Protein AF-G2YCB1-F1 (afdb_monomer_lite)

Foldseek 3Di:
DWDPDQDQLATGRFDFDFQDPDPCPDPPPPPFAFAPFFAEDDAPVPDDPVVVVVLVVVLVVQQPACPPVPQPHGNLQVRLVDNDDDDDDQDWDADDDPCLCVPAVVLVDPVNLVVLLPDPADASNVVSLCVHLVQSVQVRRDDCCVDSSVSNDSCSSSSSVVSVQSLVSSCVVPVVPSLQGFAADPVDNRTTDHQQTWDPPDPPDHIDGNNNVSDCRGPVNRHDD

pLDDT: mean 80.41, std 19.17, range [24.02, 98.19]

Secondary structure (DSSP, 8-state):
------STT----PPPBPS--------TT--PPBPSSPEE---TTTS-HHHHHHHHHHHHHHHHSBPSS--SSBTTGGGGT-S-------------HHHIIIIIGGGSSHHHHHHHHT-SSHHHHHHHHIIIIIHHHHHHH-GGGGSTTGGGSTHHHHHHHHHHHHHHHHHHTSHHHHTT---B-SS-TT-B--TTPEE--TTSS--EEHHHHS-TTBTTT-EE-

Organism: Botryotinia fuckeliana (strain T4) (NCBI:txid999810)

Radius of gyration: 18.53 Å; chains: 1; bounding box: 52×47×44 Å

Structure (mmCIF, N/CA/C/O backbone):
data_AF-G2YCB1-F1
#
_entry.id   AF-G2YCB1-F1
#
loop_
_atom_site.group_PDB
_atom_site.id
_atom_site.type_symbol
_atom_site.label_atom_id
_atom_site.label_alt_id
_atom_site.label_comp_id
_atom_site.label_asym_id
_atom_site.label_entity_id
_atom_site.label_seq_id
_atom_site.pdbx_PDB_ins_code
_atom_site.Cartn_x
_atom_site.Cartn_y
_atom_site.Cartn_z
_atom_site.occupancy
_atom_site.B_iso_or_equiv
_atom_site.auth_seq_id
_atom_site.auth_comp_id
_atom_site.auth_asym_id
_atom_site.auth_atom_id
_atom_site.pdbx_PDB_model_num
ATOM 1 N N . MET A 1 1 ? 14.756 2.537 15.809 1.00 24.02 1 MET A N 1
ATOM 2 C CA . MET A 1 1 ? 14.954 3.597 14.799 1.00 24.02 1 MET A CA 1
ATOM 3 C C . MET A 1 1 ? 14.620 2.923 13.486 1.00 24.02 1 MET A C 1
ATOM 5 O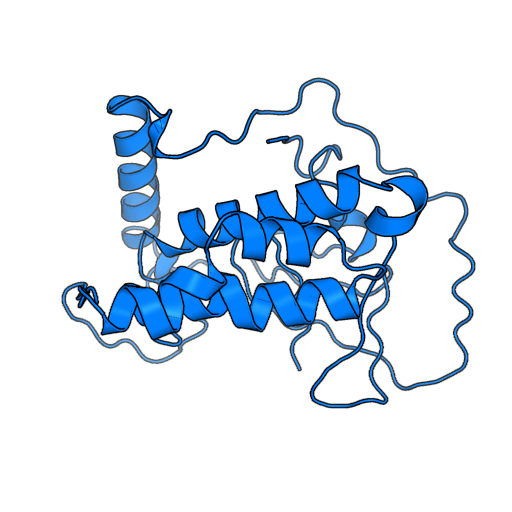 O . MET A 1 1 ? 15.133 1.839 13.260 1.00 24.02 1 MET A O 1
ATOM 9 N N . TYR A 1 2 ? 13.584 3.416 12.809 1.00 25.64 2 TYR A N 1
ATOM 10 C CA . TYR A 1 2 ? 12.562 2.567 12.196 1.00 25.64 2 TYR A CA 1
ATOM 11 C C . TYR A 1 2 ? 12.979 2.009 10.822 1.00 25.64 2 TYR A C 1
ATOM 13 O O . TYR A 1 2 ? 13.374 2.774 9.950 1.00 25.64 2 TYR A O 1
ATOM 21 N N . ALA A 1 3 ? 12.875 0.687 10.649 1.00 27.69 3 ALA A N 1
ATOM 22 C CA . ALA A 1 3 ? 12.973 0.007 9.360 1.00 27.69 3 ALA A CA 1
ATOM 23 C C . ALA A 1 3 ? 11.644 0.184 8.613 1.00 27.69 3 ALA A C 1
ATOM 25 O O . ALA A 1 3 ? 10.610 -0.271 9.098 1.00 27.69 3 ALA A O 1
ATOM 26 N N . ASN A 1 4 ? 11.650 0.840 7.454 1.00 32.06 4 ASN A N 1
ATOM 27 C CA . ASN A 1 4 ? 10.466 0.922 6.600 1.00 32.06 4 ASN A CA 1
ATOM 28 C C . ASN A 1 4 ? 10.282 -0.419 5.881 1.00 32.06 4 ASN A C 1
ATOM 30 O O . ASN A 1 4 ? 10.764 -0.610 4.769 1.00 32.06 4 ASN A O 1
ATOM 34 N N . LEU A 1 5 ? 9.615 -1.362 6.542 1.00 35.47 5 LEU A N 1
ATOM 35 C CA . LEU A 1 5 ? 9.045 -2.532 5.885 1.00 35.47 5 LEU A CA 1
ATOM 36 C C . LEU A 1 5 ? 7.585 -2.219 5.599 1.00 35.47 5 LEU A C 1
ATOM 38 O O . LEU A 1 5 ? 6.764 -2.111 6.510 1.00 35.47 5 LEU A O 1
ATOM 42 N N . PHE A 1 6 ? 7.288 -2.006 4.321 1.00 37.91 6 PHE A N 1
ATOM 43 C CA . PHE A 1 6 ? 5.936 -1.787 3.838 1.00 37.91 6 PHE A CA 1
ATOM 44 C C . PHE A 1 6 ? 5.166 -3.100 3.909 1.00 37.91 6 PHE A C 1
ATOM 46 O O . PHE A 1 6 ? 5.104 -3.838 2.943 1.00 37.91 6 PHE A O 1
ATOM 53 N N . PHE A 1 7 ? 4.542 -3.369 5.051 1.00 37.47 7 PHE A N 1
ATOM 54 C CA . PHE A 1 7 ? 3.387 -4.255 5.099 1.00 37.47 7 PHE A CA 1
ATOM 55 C C . PHE A 1 7 ? 2.191 -3.470 5.624 1.00 37.47 7 PHE A C 1
ATOM 57 O O . PHE A 1 7 ? 2.217 -2.904 6.715 1.00 37.47 7 PHE A O 1
ATOM 64 N N . MET A 1 8 ? 1.135 -3.408 4.810 1.00 33.84 8 MET A N 1
ATOM 65 C CA . MET A 1 8 ? -0.187 -2.888 5.187 1.00 33.84 8 MET A CA 1
ATOM 66 C C . MET A 1 8 ? -0.230 -1.464 5.770 1.00 33.84 8 MET A C 1
ATOM 68 O O . MET A 1 8 ? -1.035 -1.185 6.653 1.00 33.84 8 MET A O 1
ATOM 72 N N . GLY A 1 9 ? 0.599 -0.537 5.290 1.00 31.20 9 GLY A N 1
ATOM 73 C CA . GLY A 1 9 ? 0.535 0.846 5.775 1.00 31.20 9 GLY A CA 1
ATOM 74 C C . GLY A 1 9 ? 0.891 0.990 7.249 1.00 31.20 9 GLY A C 1
ATOM 75 O O . GLY A 1 9 ? 0.330 1.825 7.944 1.00 31.20 9 GLY A O 1
ATOM 76 N N . VAL A 1 10 ? 1.824 0.198 7.768 1.00 30.91 10 VAL A N 1
ATOM 77 C CA . VAL A 1 10 ? 2.253 0.387 9.150 1.00 30.91 10 VAL A CA 1
ATOM 78 C C . VAL A 1 10 ? 3.756 0.607 9.229 1.00 30.91 10 VAL A C 1
ATOM 80 O O . VAL A 1 10 ? 4.549 -0.310 9.061 1.00 30.91 10 VAL A O 1
ATOM 83 N N . ILE A 1 11 ? 4.146 1.860 9.478 1.00 33.56 11 ILE A N 1
ATOM 84 C CA . ILE A 1 11 ? 5.535 2.251 9.745 1.00 33.56 11 ILE A CA 1
ATOM 85 C C . ILE A 1 11 ? 5.883 1.789 11.169 1.00 33.56 11 ILE A C 1
ATOM 87 O O . ILE A 1 11 ? 5.425 2.397 12.137 1.00 33.56 11 ILE A O 1
ATOM 91 N N . PHE A 1 12 ? 6.702 0.742 11.333 1.00 33.81 12 PHE A N 1
ATOM 92 C CA . PHE A 1 12 ? 7.166 0.287 12.655 1.00 33.81 12 PHE A CA 1
ATOM 93 C C . PHE A 1 12 ? 8.662 -0.039 12.727 1.00 33.81 12 PHE A C 1
ATOM 95 O O . PHE A 1 12 ? 9.342 -0.272 11.739 1.00 33.81 12 PHE A O 1
ATOM 102 N N . SER A 1 13 ? 9.199 0.037 13.952 1.00 33.66 13 SER A N 1
ATOM 103 C CA . SER A 1 13 ? 10.639 0.012 14.222 1.00 33.66 13 SER A CA 1
ATOM 104 C C . SER A 1 13 ? 11.152 -1.411 14.323 1.00 33.66 13 SER A C 1
ATOM 106 O O . SER A 1 13 ? 10.925 -2.056 15.344 1.00 33.66 13 SER A O 1
ATOM 108 N N . GLY A 1 14 ? 11.939 -1.845 13.342 1.00 35.00 14 GLY A N 1
ATOM 109 C CA . GLY A 1 14 ? 12.959 -2.868 13.562 1.00 35.00 14 GLY A CA 1
ATOM 110 C C . GLY A 1 14 ? 14.143 -2.313 14.369 1.00 35.00 14 GLY A C 1
ATOM 111 O O . GLY A 1 14 ? 14.467 -1.123 14.294 1.00 35.00 14 GLY A O 1
ATOM 112 N N . LYS A 1 15 ? 14.789 -3.165 15.173 1.00 38.16 15 LYS A N 1
ATOM 113 C CA . LYS A 1 15 ? 16.146 -2.913 15.686 1.00 38.16 15 LYS A CA 1
ATOM 114 C C . LYS A 1 15 ? 17.122 -3.465 14.662 1.00 38.16 15 LYS A C 1
ATOM 116 O O . LYS A 1 15 ? 17.112 -4.665 14.429 1.00 38.16 15 LYS A O 1
ATOM 121 N N . ALA A 1 16 ? 17.975 -2.620 14.111 1.00 42.22 16 ALA A N 1
ATOM 122 C CA . ALA A 1 16 ? 19.010 -3.080 13.203 1.00 42.22 16 ALA A CA 1
ATOM 123 C C . ALA A 1 16 ? 20.361 -3.240 13.903 1.00 42.22 16 ALA A C 1
ATOM 125 O O . ALA A 1 16 ? 20.566 -2.738 15.013 1.00 42.22 16 ALA A O 1
ATOM 126 N N . ARG A 1 17 ? 21.250 -4.004 13.265 1.00 48.38 17 ARG A N 1
ATOM 127 C CA . ARG A 1 17 ? 22.544 -4.422 13.813 1.00 48.38 17 ARG A CA 1
ATOM 128 C C . ARG A 1 17 ? 23.686 -3.587 13.226 1.00 48.38 17 ARG A C 1
ATOM 130 O O . ARG A 1 17 ? 23.611 -3.148 12.080 1.00 48.38 17 ARG A O 1
ATOM 137 N N . ASP A 1 18 ? 24.744 -3.393 14.015 1.00 41.16 18 ASP A N 1
ATOM 138 C CA . ASP A 1 18 ? 25.997 -2.784 13.554 1.00 41.16 18 ASP A CA 1
ATOM 139 C C . ASP A 1 18 ? 26.713 -3.688 12.541 1.00 41.16 18 ASP A C 1
ATOM 141 O O . ASP A 1 18 ? 26.613 -4.916 12.603 1.00 41.16 18 ASP A O 1
ATOM 145 N N . ARG A 1 19 ? 27.461 -3.057 11.626 1.00 39.91 19 ARG A N 1
ATOM 146 C CA . ARG A 1 19 ? 28.194 -3.650 10.495 1.00 39.91 19 ARG A CA 1
ATOM 147 C C . ARG A 1 19 ? 29.333 -4.597 10.941 1.00 39.91 19 ARG A C 1
ATOM 149 O O . ARG A 1 19 ? 30.508 -4.316 10.735 1.00 39.91 19 ARG A O 1
ATOM 156 N N . GLY A 1 20 ? 28.997 -5.722 1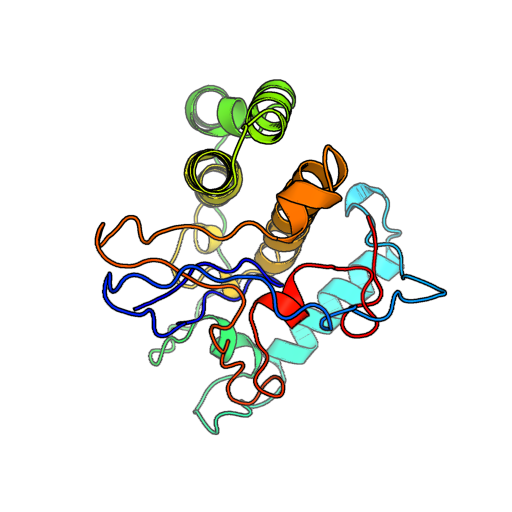1.566 1.00 34.09 20 GLY A N 1
ATOM 157 C CA . GLY A 1 20 ? 29.853 -6.903 11.681 1.00 34.09 20 GLY A CA 1
ATOM 158 C C . GLY A 1 20 ? 29.633 -7.812 10.473 1.00 34.09 20 GLY A C 1
ATOM 159 O O . GLY A 1 20 ? 28.527 -7.866 9.943 1.00 34.09 20 GLY A O 1
ATOM 160 N N . THR A 1 21 ? 30.671 -8.507 10.008 1.00 36.34 21 THR A N 1
ATOM 161 C CA . THR A 1 21 ? 30.610 -9.453 8.881 1.00 36.34 21 THR A CA 1
ATOM 162 C C . THR A 1 21 ? 29.593 -10.569 9.142 1.00 36.34 21 THR A C 1
ATOM 164 O O . THR A 1 21 ? 29.943 -11.624 9.665 1.00 36.34 21 THR A O 1
ATOM 167 N N . VAL A 1 22 ? 28.333 -10.349 8.776 1.00 38.94 22 VAL A N 1
ATOM 168 C CA . VAL A 1 22 ? 27.312 -11.391 8.703 1.00 38.94 22 VAL A CA 1
ATOM 169 C C . VAL A 1 22 ? 27.143 -11.712 7.229 1.00 38.94 22 VAL A C 1
ATOM 171 O O . VAL A 1 22 ? 26.358 -11.097 6.515 1.00 38.94 22 VAL A O 1
ATOM 174 N N . SER A 1 23 ? 27.944 -12.668 6.765 1.00 35.16 23 SER A N 1
ATOM 175 C CA . SER A 1 23 ? 27.585 -13.434 5.580 1.00 35.16 23 SER A CA 1
ATOM 176 C C . SER A 1 23 ? 26.376 -14.274 5.986 1.00 35.16 23 SER A C 1
ATOM 178 O O . SER A 1 23 ? 26.529 -15.327 6.606 1.00 35.16 23 SER A O 1
ATOM 180 N N . ALA A 1 24 ? 25.174 -13.755 5.740 1.00 38.59 24 ALA A N 1
ATOM 181 C CA . ALA A 1 24 ? 23.960 -14.545 5.830 1.00 38.59 24 ALA A CA 1
ATOM 182 C C . ALA A 1 24 ? 24.003 -15.534 4.662 1.00 38.59 24 ALA A C 1
ATOM 184 O O . ALA A 1 24 ? 23.586 -15.243 3.545 1.00 38.59 24 ALA A O 1
ATOM 185 N N . THR A 1 25 ? 24.595 -16.700 4.912 1.00 34.72 25 THR A N 1
ATOM 186 C CA . THR A 1 25 ? 24.186 -17.879 4.155 1.00 34.72 25 THR A CA 1
ATOM 187 C C . THR A 1 25 ? 22.735 -18.124 4.558 1.00 34.72 25 THR A C 1
ATOM 189 O O . THR A 1 25 ? 22.466 -18.165 5.761 1.00 34.72 25 THR A O 1
ATOM 192 N N . PRO A 1 26 ? 21.788 -18.180 3.607 1.00 42.12 26 PRO A N 1
ATOM 193 C CA . PRO A 1 26 ? 20.406 -18.462 3.948 1.00 42.12 26 PRO A CA 1
ATOM 194 C C . PRO A 1 26 ? 20.385 -19.804 4.674 1.00 42.12 26 PRO A C 1
ATOM 196 O O . PRO A 1 26 ? 20.967 -20.782 4.198 1.00 42.12 26 PRO A O 1
ATOM 199 N N . ASP A 1 27 ? 19.756 -19.845 5.845 1.00 40.47 27 ASP A N 1
ATOM 200 C CA . ASP A 1 27 ? 19.409 -21.119 6.450 1.00 40.47 27 ASP A CA 1
ATOM 201 C C . ASP A 1 27 ? 18.524 -21.837 5.421 1.00 40.47 27 ASP A C 1
ATOM 203 O O . ASP A 1 27 ? 17.447 -21.350 5.065 1.00 40.47 27 ASP A O 1
ATOM 207 N N . ASN A 1 28 ? 19.021 -22.943 4.859 1.00 42.75 28 ASN A N 1
ATOM 208 C CA . ASN A 1 28 ? 18.469 -23.649 3.690 1.00 42.75 28 ASN A CA 1
ATOM 209 C C . ASN A 1 28 ? 17.050 -24.231 3.915 1.00 42.75 28 ASN A C 1
ATOM 211 O O . ASN A 1 28 ? 16.594 -25.061 3.134 1.00 42.75 28 ASN A O 1
ATOM 215 N N . ASN A 1 29 ? 16.352 -23.833 4.982 1.00 45.94 29 ASN A N 1
ATOM 216 C CA . ASN A 1 29 ? 15.097 -24.413 5.452 1.00 45.94 29 ASN A CA 1
ATOM 217 C C . ASN A 1 29 ? 13.937 -23.423 5.637 1.00 45.94 29 ASN A C 1
ATOM 219 O O . ASN A 1 29 ? 12.848 -23.859 6.008 1.00 45.94 29 ASN A O 1
ATOM 223 N N . LEU A 1 30 ? 14.094 -22.127 5.352 1.00 54.28 30 LEU A N 1
ATOM 224 C CA . LEU A 1 30 ? 12.952 -21.200 5.321 1.00 54.28 30 LEU A CA 1
ATOM 225 C C . LEU A 1 30 ? 12.198 -21.317 3.984 1.00 54.28 30 LEU A C 1
ATOM 227 O O . LEU A 1 30 ? 12.170 -20.404 3.165 1.00 54.28 30 LEU A O 1
ATOM 231 N N . GLN A 1 31 ? 11.579 -22.477 3.748 1.00 62.16 31 GLN A N 1
ATOM 232 C CA . GLN A 1 31 ? 10.546 -22.599 2.723 1.00 62.16 31 GLN A CA 1
ATOM 233 C C . GLN A 1 31 ? 9.241 -22.042 3.288 1.00 62.16 31 GLN A C 1
ATOM 235 O O . GLN A 1 31 ? 8.568 -22.701 4.079 1.00 62.16 31 GLN A O 1
ATOM 240 N N . LEU A 1 32 ? 8.881 -20.820 2.888 1.00 76.38 32 LEU A N 1
ATOM 241 C CA . LEU A 1 32 ? 7.532 -20.316 3.130 1.00 76.38 32 LEU A CA 1
ATOM 242 C C . LEU A 1 32 ? 6.536 -21.256 2.450 1.00 76.38 32 LEU A C 1
ATOM 244 O O . LEU A 1 32 ? 6.610 -21.478 1.239 1.00 76.38 32 LEU A O 1
ATOM 248 N N . THR A 1 33 ? 5.600 -21.801 3.221 1.00 85.00 33 THR A N 1
ATOM 249 C CA . THR A 1 33 ? 4.509 -22.588 2.652 1.00 85.00 33 THR A CA 1
ATOM 250 C C . THR A 1 33 ? 3.658 -21.683 1.767 1.00 85.00 33 THR A C 1
ATOM 252 O O . THR A 1 33 ? 3.191 -20.628 2.205 1.00 85.00 33 THR A O 1
ATOM 255 N N . VAL A 1 34 ? 3.489 -22.092 0.511 1.00 88.19 34 VAL A N 1
ATOM 256 C CA . VAL A 1 34 ? 2.708 -21.358 -0.487 1.00 88.19 34 VAL A CA 1
ATOM 257 C C . VAL A 1 34 ? 1.221 -21.616 -0.265 1.00 88.19 34 VAL A C 1
ATOM 259 O O . VAL A 1 34 ? 0.781 -22.771 -0.218 1.00 88.19 34 VAL A O 1
ATOM 262 N N . CYS A 1 35 ? 0.440 -20.542 -0.189 1.00 91.38 35 CYS A N 1
ATOM 263 C CA . CYS A 1 35 ? -1.000 -20.632 -0.049 1.00 91.38 35 CYS A CA 1
ATOM 264 C C . CYS A 1 35 ? -1.640 -21.214 -1.313 1.00 91.38 35 CYS A C 1
ATOM 266 O O . CYS A 1 35 ? -1.341 -20.816 -2.437 1.00 91.38 35 CYS A O 1
ATOM 268 N N . LYS A 1 36 ? -2.596 -22.129 -1.134 1.00 92.75 36 LYS A N 1
ATOM 269 C CA . LYS A 1 36 ? -3.265 -22.807 -2.256 1.00 92.75 36 LYS A CA 1
ATOM 270 C C . LYS A 1 36 ? -4.321 -21.955 -2.962 1.00 92.75 36 LYS A C 1
ATOM 272 O O . LYS A 1 36 ? -4.529 -22.135 -4.153 1.00 92.75 36 LYS A O 1
ATOM 277 N N . ASN A 1 37 ? -5.007 -21.076 -2.229 1.00 93.25 37 ASN A N 1
ATOM 278 C CA . ASN A 1 37 ? -6.147 -20.300 -2.729 1.00 93.25 37 ASN A CA 1
ATOM 279 C C . ASN A 1 37 ? -6.009 -18.824 -2.325 1.00 93.25 37 ASN A C 1
ATOM 281 O O . ASN A 1 37 ? -6.741 -18.370 -1.440 1.00 93.25 37 ASN A O 1
ATOM 285 N N . PRO A 1 38 ? -5.062 -18.082 -2.927 1.00 92.81 38 PRO A N 1
ATOM 286 C CA . PRO A 1 38 ? -4.848 -16.687 -2.579 1.00 92.81 38 PRO A CA 1
ATOM 287 C C . PRO A 1 38 ? -6.065 -15.829 -2.935 1.00 92.81 38 PRO A C 1
ATOM 289 O O . PRO A 1 38 ? -6.656 -15.947 -4.009 1.00 92.81 38 PRO A O 1
ATOM 292 N N . SER A 1 39 ? -6.430 -14.936 -2.020 1.00 93.19 39 SER A N 1
ATOM 293 C CA . SER A 1 39 ? -7.445 -13.911 -2.268 1.00 93.19 39 SER A CA 1
ATOM 294 C C . SER A 1 39 ? -6.920 -12.832 -3.224 1.00 93.19 39 SER A C 1
ATOM 296 O O . SER A 1 39 ? -5.758 -12.438 -3.144 1.00 93.19 39 SER A O 1
ATOM 298 N N . LEU A 1 40 ? -7.771 -12.329 -4.124 1.00 92.12 40 LEU A N 1
ATOM 299 C CA . LEU A 1 40 ? -7.392 -11.277 -5.072 1.00 92.12 40 LEU A CA 1
ATOM 300 C C . LEU A 1 40 ? -7.619 -9.879 -4.477 1.00 92.12 40 LEU A C 1
ATOM 302 O O . LEU A 1 40 ? -8.757 -9.495 -4.182 1.00 92.12 40 LEU A O 1
ATOM 306 N N . ARG A 1 41 ? -6.549 -9.088 -4.366 1.00 92.50 41 ARG A N 1
ATOM 307 C CA . ARG A 1 41 ? -6.582 -7.672 -3.985 1.00 92.50 41 ARG A CA 1
ATOM 308 C C . ARG A 1 41 ? -6.896 -6.807 -5.200 1.00 92.50 41 ARG A C 1
ATOM 310 O O . ARG A 1 41 ? -6.052 -6.536 -6.042 1.00 92.50 41 ARG A O 1
ATOM 317 N N . GLN A 1 42 ? -8.139 -6.353 -5.269 1.00 91.12 42 GLN A N 1
ATOM 318 C CA . GLN A 1 42 ? -8.662 -5.624 -6.421 1.00 91.12 42 GLN A CA 1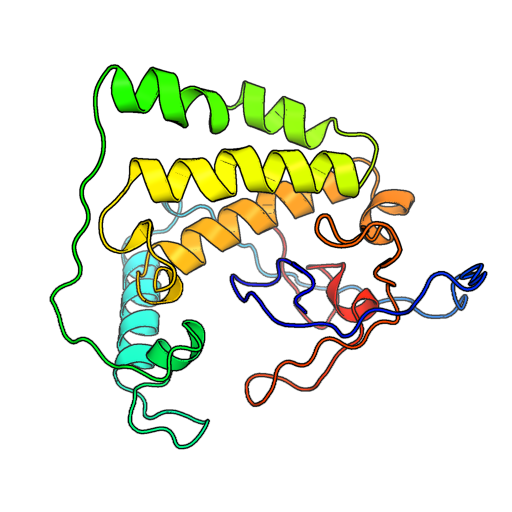
ATOM 319 C C . GLN A 1 42 ? -8.351 -4.123 -6.383 1.00 91.12 42 GLN A C 1
ATOM 321 O O . GLN A 1 42 ? -8.229 -3.512 -5.320 1.00 91.12 42 GLN A O 1
ATOM 326 N N . GLU A 1 43 ? -8.286 -3.507 -7.566 1.00 92.31 43 GLU A N 1
ATOM 327 C CA . GLU A 1 43 ? -8.150 -2.057 -7.701 1.00 92.31 43 GLU A CA 1
ATOM 328 C C . GLU A 1 43 ? -9.480 -1.358 -7.369 1.00 92.31 43 GLU A C 1
ATOM 330 O O . GLU A 1 43 ? -10.569 -1.822 -7.702 1.00 92.31 43 GLU A O 1
ATOM 335 N N . TRP A 1 44 ? -9.410 -0.221 -6.677 1.00 92.94 44 TRP A N 1
ATOM 336 C CA . TRP A 1 44 ? -10.590 0.448 -6.116 1.00 92.94 44 TRP A CA 1
ATOM 337 C C . TRP A 1 44 ? -11.704 0.749 -7.138 1.00 92.94 44 TRP A C 1
ATOM 339 O O . TRP A 1 44 ? -12.895 0.658 -6.818 1.00 92.94 44 TRP A O 1
ATOM 349 N N . ARG A 1 45 ? -11.351 1.113 -8.377 1.00 94.19 45 ARG A N 1
ATOM 350 C CA . ARG A 1 45 ? -12.310 1.440 -9.442 1.00 94.19 45 ARG A CA 1
ATOM 351 C C . ARG A 1 45 ? -13.011 0.200 -9.981 1.00 94.19 45 ARG A C 1
ATOM 353 O O . ARG A 1 45 ? -14.123 0.347 -10.485 1.00 94.19 45 ARG A O 1
ATOM 360 N N . THR A 1 46 ? -12.427 -0.989 -9.837 1.00 96.00 46 THR A N 1
ATOM 361 C CA . THR A 1 46 ? -13.065 -2.253 -10.236 1.00 96.00 46 THR A CA 1
ATOM 362 C C . THR A 1 46 ? -14.037 -2.777 -9.181 1.00 96.00 46 THR A C 1
ATOM 364 O O . THR A 1 46 ? -14.909 -3.577 -9.511 1.00 96.00 46 THR A O 1
ATOM 367 N N . LEU A 1 47 ? -13.939 -2.307 -7.932 1.00 94.88 47 LEU A N 1
ATOM 368 C CA . LEU A 1 47 ? -14.878 -2.672 -6.870 1.00 94.88 47 LEU A CA 1
ATOM 369 C C . LEU A 1 47 ? -16.294 -2.166 -7.164 1.00 94.88 47 LEU A C 1
ATOM 371 O O . LEU A 1 47 ? -16.494 -1.014 -7.571 1.00 94.88 47 LEU A O 1
ATOM 375 N N . SER A 1 48 ? -17.276 -3.012 -6.864 1.00 97.12 48 SER A N 1
ATOM 376 C CA . SER A 1 48 ? -18.695 -2.658 -6.849 1.00 97.12 48 SER A CA 1
ATOM 377 C C . SER A 1 48 ? -19.022 -1.669 -5.723 1.00 97.12 48 SER A C 1
ATOM 379 O O . SER A 1 48 ? -18.279 -1.527 -4.750 1.00 97.12 48 SER A O 1
ATOM 381 N N . ILE A 1 49 ? -20.163 -0.981 -5.834 1.00 97.50 49 ILE A N 1
ATOM 382 C CA . ILE A 1 49 ? -20.626 -0.047 -4.796 1.00 97.50 49 ILE A CA 1
ATOM 383 C C . ILE A 1 49 ? -20.744 -0.732 -3.418 1.00 97.50 49 ILE A C 1
ATOM 385 O O . ILE A 1 49 ? -20.206 -0.160 -2.470 1.00 97.50 49 ILE A O 1
ATOM 389 N N . PRO A 1 50 ? -21.340 -1.938 -3.284 1.00 98.19 50 PRO A N 1
ATOM 390 C CA . PRO A 1 50 ? -21.378 -2.645 -2.002 1.00 98.19 50 PRO A CA 1
ATOM 391 C C . PRO A 1 50 ? -19.987 -2.900 -1.412 1.00 98.19 50 PRO A C 1
ATOM 393 O O . PRO A 1 50 ? -19.746 -2.576 -0.258 1.00 98.19 50 PRO A O 1
ATOM 396 N N . GLN A 1 51 ? -19.021 -3.353 -2.217 1.00 95.62 51 GLN A N 1
ATOM 397 C CA . GLN A 1 51 ? -17.653 -3.594 -1.733 1.00 95.62 51 GLN A CA 1
ATOM 398 C C . GLN A 1 51 ? -16.961 -2.311 -1.248 1.00 95.62 51 GLN A C 1
ATOM 400 O O . GLN A 1 51 ? -16.216 -2.324 -0.269 1.00 95.62 51 GLN A O 1
ATOM 405 N N . ARG A 1 52 ? -17.207 -1.174 -1.914 1.00 96.44 52 ARG A N 1
ATOM 406 C CA . ARG A 1 52 ? -16.698 0.127 -1.451 1.00 96.44 52 ARG A CA 1
ATOM 407 C C . ARG A 1 52 ? -17.359 0.559 -0.143 1.00 96.44 52 ARG A C 1
ATOM 409 O O . ARG A 1 52 ? -16.696 1.173 0.690 1.00 96.44 52 ARG A O 1
ATOM 416 N N . GLN A 1 53 ? -18.644 0.254 0.040 1.00 97.44 53 GLN A N 1
ATOM 417 C CA . GLN A 1 53 ? -19.355 0.506 1.294 1.00 97.44 53 GLN A CA 1
ATOM 418 C C . GLN A 1 53 ? -18.805 -0.366 2.423 1.00 97.44 53 GLN A C 1
ATOM 420 O O . GLN A 1 53 ? -18.536 0.175 3.490 1.00 97.44 53 GLN A O 1
ATOM 425 N N . ASP A 1 54 ? -18.532 -1.648 2.171 1.00 96.69 54 ASP A N 1
ATOM 426 C CA . ASP A 1 54 ? -17.929 -2.554 3.155 1.00 96.69 54 ASP A CA 1
ATOM 427 C C . ASP A 1 54 ? -16.584 -2.018 3.667 1.00 96.69 54 ASP A C 1
ATOM 429 O O . ASP A 1 54 ? -16.332 -2.012 4.874 1.00 96.69 54 ASP A O 1
ATOM 433 N N . TYR A 1 55 ? -15.745 -1.483 2.771 1.00 94.56 55 TYR A N 1
ATOM 434 C CA . TYR A 1 55 ? -14.498 -0.816 3.156 1.00 94.56 55 TYR A CA 1
ATOM 435 C C . TYR A 1 55 ? -14.743 0.387 4.081 1.00 94.56 55 TYR A C 1
ATOM 437 O O . TYR A 1 55 ? -14.124 0.503 5.139 1.00 94.56 55 TYR A O 1
ATOM 445 N N . ILE A 1 56 ? -15.667 1.278 3.708 1.00 94.19 56 ILE A N 1
ATOM 446 C CA . ILE A 1 56 ? -16.000 2.466 4.509 1.00 94.19 56 ILE A CA 1
ATOM 447 C C . ILE A 1 56 ? -16.537 2.053 5.886 1.00 94.19 56 ILE A C 1
ATOM 449 O O . ILE A 1 56 ? -16.119 2.608 6.904 1.00 94.19 56 ILE A O 1
ATOM 453 N N . SER A 1 57 ? -17.418 1.053 5.933 1.00 97.00 57 SER A N 1
ATOM 454 C CA . SER A 1 57 ? -17.966 0.508 7.174 1.00 97.00 57 SER A CA 1
ATOM 455 C C . SER A 1 57 ? -16.886 -0.115 8.059 1.00 97.00 57 SER A C 1
ATOM 457 O O . SER A 1 57 ? -16.923 0.069 9.275 1.00 97.00 57 SER A O 1
ATOM 459 N N . ALA A 1 58 ? -15.888 -0.792 7.482 1.00 94.00 58 ALA A N 1
ATOM 460 C CA . ALA A 1 58 ? -14.754 -1.325 8.235 1.00 94.00 58 ALA A CA 1
ATOM 461 C C . ALA A 1 58 ? -13.917 -0.208 8.884 1.00 94.00 58 ALA A C 1
ATOM 463 O O . ALA A 1 58 ? -13.592 -0.296 10.069 1.00 94.00 58 ALA A O 1
ATOM 464 N N . VAL A 1 59 ? -13.632 0.876 8.155 1.00 91.94 59 VAL A N 1
ATOM 465 C CA . VAL A 1 59 ? -12.898 2.032 8.701 1.00 91.94 59 VAL A CA 1
ATOM 466 C C . VAL A 1 59 ? -13.676 2.694 9.842 1.00 91.94 59 VAL A C 1
ATOM 468 O O . VAL A 1 59 ? -13.127 2.925 10.919 1.00 91.94 59 VAL A O 1
ATOM 471 N N . GLN A 1 60 ? -14.977 2.925 9.656 1.00 92.81 60 GLN A N 1
ATOM 472 C CA . GLN A 1 60 ? -15.848 3.460 10.709 1.00 92.81 60 GLN A CA 1
ATOM 473 C C . GLN A 1 60 ? -15.908 2.532 11.931 1.00 92.81 60 GLN A C 1
ATOM 475 O O . GLN A 1 60 ? -15.928 2.999 13.070 1.00 92.81 60 GLN A O 1
ATOM 480 N N . CYS A 1 61 ? -15.880 1.213 11.717 1.00 93.44 61 CYS A N 1
ATOM 481 C CA . CYS A 1 61 ? -15.810 0.248 12.806 1.00 93.44 61 CYS A CA 1
ATOM 482 C C . CYS A 1 61 ? -14.541 0.453 13.646 1.00 93.44 61 CYS A C 1
ATOM 484 O O . CYS A 1 61 ? -14.643 0.548 14.870 1.00 93.44 61 CYS A O 1
ATOM 486 N N . LEU A 1 62 ? -13.370 0.602 13.017 1.00 90.12 62 LEU A N 1
ATOM 487 C CA . LEU A 1 62 ? -12.110 0.873 13.723 1.00 90.12 62 LEU A CA 1
ATOM 488 C C . LEU A 1 62 ? -12.164 2.184 14.522 1.00 90.12 62 LEU A C 1
ATOM 490 O O . LEU A 1 62 ? -11.691 2.227 15.656 1.00 90.12 62 LEU A O 1
ATOM 494 N N . GLN A 1 63 ? -12.791 3.226 13.972 1.00 88.88 63 GLN A N 1
ATOM 495 C CA . GLN A 1 63 ? -12.971 4.521 14.646 1.00 88.88 63 GLN A CA 1
ATOM 496 C C . GLN A 1 63 ? -13.937 4.452 15.841 1.00 88.88 63 GLN A C 1
ATOM 498 O O . GLN A 1 63 ? -13.882 5.287 16.737 1.00 88.88 63 GLN A O 1
ATOM 503 N N . SER A 1 64 ? -14.830 3.462 15.873 1.00 91.44 64 SER A N 1
ATOM 504 C CA . SER A 1 64 ? -15.793 3.272 16.967 1.00 91.44 64 SER A CA 1
ATOM 505 C C . SER A 1 64 ? -15.269 2.390 18.103 1.00 91.44 64 SER A C 1
ATOM 507 O O . SER A 1 64 ? -15.824 2.394 19.203 1.00 91.44 64 SER A O 1
ATOM 509 N N . ARG A 1 65 ? -14.212 1.609 17.848 1.00 90.62 65 ARG A N 1
ATOM 510 C CA . ARG A 1 65 ? -13.672 0.652 18.815 1.00 90.62 65 ARG A CA 1
ATOM 511 C C . ARG A 1 65 ? -12.686 1.322 19.771 1.00 90.62 65 ARG A C 1
ATOM 513 O O . ARG A 1 65 ? -11.889 2.154 19.334 1.00 90.62 65 ARG A O 1
ATOM 520 N N . PRO A 1 66 ? -12.693 0.942 21.060 1.00 89.19 66 PRO A N 1
ATOM 521 C CA . PRO A 1 66 ? -11.674 1.395 21.993 1.00 89.19 66 PRO A CA 1
ATOM 522 C C . PRO A 1 66 ? -10.300 0.835 21.611 1.00 89.19 66 PRO A C 1
ATOM 524 O O . PRO A 1 66 ? -10.191 -0.247 21.032 1.00 89.19 66 PRO A O 1
ATOM 527 N N . SER A 1 67 ? -9.261 1.579 21.975 1.00 84.88 67 SER A N 1
ATOM 528 C CA . SER A 1 67 ? -7.864 1.166 21.868 1.00 84.88 67 SER A CA 1
ATOM 529 C C . SER A 1 67 ? -7.584 -0.178 22.552 1.00 84.88 67 SER A C 1
ATOM 531 O O . SER A 1 67 ? -8.025 -0.434 23.675 1.00 84.88 67 SER A O 1
ATOM 533 N N . ILE A 1 68 ? -6.792 -1.023 21.889 1.00 83.00 68 ILE A N 1
ATOM 534 C CA . ILE A 1 68 ? -6.276 -2.289 22.429 1.00 83.00 68 ILE A CA 1
ATOM 535 C C . ILE A 1 68 ? -5.024 -2.037 23.286 1.00 83.00 68 ILE A C 1
ATOM 537 O O . ILE A 1 68 ? -4.705 -2.815 24.192 1.00 83.00 68 ILE A O 1
ATOM 541 N N . LEU A 1 69 ? -4.315 -0.934 23.049 1.00 77.31 69 LEU A N 1
ATOM 542 C CA . LEU A 1 69 ? -3.188 -0.463 23.856 1.00 77.31 69 LEU A CA 1
ATOM 543 C C . LEU A 1 69 ? -3.623 0.155 25.200 1.00 77.31 69 LEU A C 1
ATOM 545 O O . LEU A 1 69 ? -2.765 0.419 26.041 1.00 77.31 69 LEU A O 1
ATOM 549 N N . GLY A 1 70 ? -4.929 0.331 25.438 1.00 74.31 70 GLY A N 1
ATOM 550 C CA . GLY A 1 70 ? -5.472 0.887 26.685 1.00 74.31 70 GLY A CA 1
ATOM 551 C C . GLY A 1 70 ? -5.274 2.398 26.819 1.00 74.31 70 GLY A C 1
ATOM 552 O O . GLY A 1 70 ? -5.318 2.945 27.919 1.00 74.31 70 GLY A O 1
ATOM 553 N N . LEU A 1 71 ? -5.023 3.071 25.702 1.00 77.00 71 LEU A N 1
ATOM 554 C CA . LEU A 1 71 ? -4.860 4.514 25.620 1.00 77.00 71 LEU A CA 1
ATOM 555 C C . LEU A 1 71 ? -6.239 5.185 25.477 1.00 77.00 71 LEU A C 1
ATOM 557 O O . LEU A 1 71 ? -7.201 4.576 25.011 1.00 77.00 71 LEU A O 1
ATOM 561 N N . ASN A 1 72 ? -6.355 6.462 25.858 1.00 79.38 72 ASN A N 1
ATOM 562 C CA . ASN A 1 72 ? -7.614 7.221 25.784 1.00 79.38 72 ASN A CA 1
ATOM 563 C C . ASN A 1 72 ? -7.921 7.714 24.349 1.00 79.38 72 ASN A C 1
ATOM 565 O O . ASN A 1 72 ? -8.079 8.911 24.093 1.00 79.38 72 ASN A O 1
ATOM 569 N N . HIS A 1 73 ? -7.939 6.783 23.397 1.00 82.19 73 HIS A N 1
ATOM 570 C CA . HIS A 1 73 ? -8.194 7.008 21.975 1.00 82.19 73 HIS A CA 1
ATOM 571 C C . HIS A 1 73 ? -8.823 5.758 21.321 1.00 82.19 73 HIS A C 1
ATOM 573 O O . HIS A 1 73 ? -9.071 4.753 21.995 1.00 82.19 73 HIS A O 1
ATOM 579 N N . THR A 1 74 ? -9.162 5.843 20.036 1.00 86.12 74 THR A N 1
ATOM 580 C CA . THR A 1 74 ? -9.812 4.747 19.297 1.00 86.12 74 THR A CA 1
ATOM 581 C C . THR A 1 74 ? -8.780 3.742 18.788 1.00 86.12 74 THR A C 1
ATOM 583 O O . THR A 1 74 ? -7.596 4.058 18.696 1.00 86.12 74 THR A O 1
ATOM 586 N N . LEU A 1 75 ? -9.221 2.540 18.409 1.00 84.50 75 LEU A N 1
ATOM 587 C CA . LEU A 1 75 ? -8.362 1.560 17.737 1.00 84.50 75 LEU A CA 1
ATOM 588 C C . LEU A 1 75 ? -7.746 2.135 16.451 1.00 84.50 75 LEU A C 1
ATOM 590 O O . LEU A 1 75 ? -6.613 1.825 16.107 1.00 84.50 75 LEU A O 1
ATOM 594 N N . HIS A 1 76 ? -8.480 3.004 15.760 1.00 83.69 76 HIS A N 1
ATOM 595 C CA . HIS A 1 76 ? -7.990 3.693 14.573 1.00 83.69 76 HIS A CA 1
ATOM 596 C C . HIS A 1 76 ? -6.856 4.687 14.878 1.00 83.69 76 HIS A C 1
ATOM 598 O O . HIS A 1 76 ? -5.892 4.781 14.126 1.00 83.69 76 HIS A O 1
ATOM 604 N N . ASP A 1 77 ? -6.923 5.392 16.009 1.00 83.00 77 ASP A N 1
ATOM 605 C CA . ASP A 1 77 ? -5.900 6.375 16.384 1.00 83.00 77 ASP A CA 1
ATOM 606 C C . ASP A 1 77 ? -4.537 5.725 16.686 1.00 83.00 77 ASP A C 1
ATOM 608 O O . ASP A 1 77 ? -3.496 6.381 16.576 1.00 83.00 77 ASP A O 1
ATOM 612 N N . GLU A 1 78 ? -4.514 4.434 17.029 1.00 80.88 78 GLU A N 1
ATOM 613 C CA . GLU A 1 78 ? -3.284 3.683 17.302 1.00 80.88 78 GLU A CA 1
ATOM 614 C C . GLU A 1 78 ? -2.348 3.604 16.090 1.00 80.88 78 GLU A C 1
ATOM 616 O O . GLU A 1 78 ? -1.128 3.542 16.270 1.00 80.88 78 GLU A O 1
ATOM 621 N N . PHE A 1 79 ? -2.887 3.679 14.868 1.00 78.38 79 PHE A N 1
ATOM 622 C CA . PHE A 1 79 ? -2.090 3.650 13.638 1.00 78.38 79 PHE A CA 1
ATOM 623 C C . PHE A 1 79 ? -1.220 4.899 13.454 1.00 78.38 79 PHE A C 1
ATOM 625 O O . PHE A 1 79 ? -0.218 4.845 12.748 1.00 78.38 79 PHE A O 1
ATOM 632 N N . THR A 1 80 ? -1.545 6.013 14.116 1.00 77.12 80 THR A N 1
ATOM 633 C CA . THR A 1 80 ? -0.737 7.244 14.046 1.00 77.12 80 THR A CA 1
ATOM 634 C C . THR A 1 80 ? 0.439 7.255 15.020 1.00 77.12 80 THR A C 1
ATOM 636 O O . THR A 1 80 ? 1.299 8.129 14.930 1.00 77.12 80 THR A O 1
ATOM 639 N N . ASN A 1 81 ? 0.469 6.329 15.991 1.00 65.62 81 ASN A N 1
ATOM 640 C CA . ASN A 1 81 ? 1.426 6.318 17.105 1.00 65.62 81 ASN A CA 1
ATOM 641 C C . ASN A 1 81 ? 1.530 7.683 17.842 1.00 65.62 81 ASN A C 1
ATOM 643 O O . ASN A 1 81 ? 2.531 7.959 18.506 1.00 65.62 81 ASN A O 1
ATOM 647 N N . SER A 1 82 ? 0.501 8.540 17.737 1.00 66.69 82 SER A N 1
ATOM 648 C CA . SER A 1 82 ? 0.435 9.850 18.387 1.00 66.69 82 SER A CA 1
ATOM 649 C C . SER A 1 82 ? -0.238 9.738 19.752 1.00 66.69 82 SER A C 1
ATOM 651 O O . SER A 1 82 ? -1.365 9.259 19.878 1.00 66.69 82 SER A O 1
ATOM 653 N N . ALA A 1 83 ? 0.434 10.243 20.789 1.00 65.12 83 ALA A N 1
ATOM 654 C CA . ALA A 1 83 ? -0.142 10.363 22.129 1.00 65.12 83 ALA A CA 1
ATOM 655 C C . ALA A 1 83 ? -1.106 11.559 22.263 1.00 65.12 83 ALA A C 1
ATOM 657 O O . ALA A 1 83 ? -1.839 11.655 23.247 1.00 65.12 83 ALA A O 1
ATOM 658 N N . LYS A 1 84 ? -1.100 12.492 21.298 1.00 73.81 84 LYS A N 1
ATOM 659 C CA . LYS A 1 84 ? -1.879 13.732 21.351 1.00 73.81 84 LYS A CA 1
ATOM 660 C C . LYS A 1 84 ? -3.086 13.642 20.421 1.00 73.81 84 LYS A C 1
ATOM 662 O O . LYS A 1 84 ? -2.934 13.467 19.215 1.00 73.81 84 LYS A O 1
ATOM 667 N N . LYS A 1 85 ? -4.279 13.807 20.995 1.00 76.56 85 LYS A N 1
ATOM 668 C CA . LYS A 1 85 ? -5.551 13.846 20.266 1.00 76.56 85 LYS A CA 1
ATOM 669 C C . LYS A 1 85 ? -5.903 15.284 19.889 1.00 76.56 85 LYS A C 1
ATOM 671 O O . LYS A 1 85 ? -6.028 16.136 20.766 1.00 76.56 85 LYS A O 1
ATOM 676 N N . GLU A 1 86 ? -6.109 15.531 18.601 1.00 82.69 86 GLU A N 1
ATOM 677 C CA . GLU A 1 86 ? -6.547 16.825 18.067 1.00 82.69 86 GLU A CA 1
ATOM 678 C C . GLU A 1 86 ? -7.819 16.611 17.235 1.00 82.69 86 GLU A C 1
ATOM 680 O O . GLU A 1 86 ? -7.737 16.280 16.057 1.00 82.69 86 GLU A O 1
ATOM 685 N N . PRO A 1 87 ? -9.016 16.710 17.839 1.00 85.56 87 PRO A N 1
ATOM 686 C CA . PRO A 1 87 ? -10.253 16.436 17.123 1.00 85.56 87 PRO A CA 1
ATOM 687 C C . PRO A 1 87 ? -10.562 17.553 16.120 1.00 85.56 87 PRO A C 1
ATOM 689 O O . PRO A 1 87 ? -10.715 18.716 16.492 1.00 85.56 87 PRO A O 1
ATOM 692 N N . HIS A 1 88 ? -10.715 17.184 14.853 1.00 89.31 88 HIS A N 1
ATOM 693 C CA . HIS A 1 88 ? -11.205 18.048 13.783 1.00 89.31 88 HIS A CA 1
ATOM 694 C C . HIS A 1 88 ? -11.916 17.207 12.715 1.00 89.31 88 HIS A C 1
ATOM 696 O O . HIS A 1 88 ? -11.849 15.978 12.717 1.00 89.31 88 HIS A O 1
ATOM 702 N N . CYS A 1 89 ? -12.627 17.867 11.800 1.00 90.25 89 CYS A N 1
ATOM 703 C CA . CYS A 1 89 ? -13.157 17.189 10.619 1.00 90.25 89 CYS A CA 1
ATOM 704 C C . CYS A 1 89 ? -12.008 16.802 9.683 1.00 90.25 89 CYS A C 1
ATOM 706 O O . CYS A 1 89 ? -11.047 17.562 9.557 1.00 90.25 89 CYS A O 1
ATOM 708 N N . LEU A 1 90 ? -12.140 15.661 9.002 1.00 90.69 90 LEU A N 1
ATOM 709 C CA . LEU A 1 90 ? -11.203 15.262 7.956 1.00 90.69 90 LEU A CA 1
ATOM 710 C C . LEU A 1 90 ? -11.183 16.323 6.849 1.00 90.69 90 LEU A C 1
ATOM 712 O O . LEU A 1 90 ? -12.220 16.632 6.257 1.00 90.69 90 LEU A O 1
ATOM 716 N N . SER A 1 91 ? -10.005 16.860 6.567 1.00 94.06 91 SER A N 1
ATOM 717 C CA . SER A 1 91 ? -9.782 17.914 5.588 1.00 94.06 91 SER A CA 1
ATOM 718 C C . SER A 1 91 ? -8.810 17.450 4.512 1.00 94.06 91 SER A C 1
ATOM 720 O O . SER A 1 91 ? -7.722 16.953 4.797 1.00 94.06 91 SER A O 1
ATOM 722 N N . ARG A 1 92 ? -9.190 17.644 3.248 1.00 94.88 92 ARG A N 1
ATOM 723 C CA . ARG A 1 92 ? -8.342 17.395 2.074 1.00 94.88 92 ARG A CA 1
ATOM 724 C C . ARG A 1 92 ? -8.338 18.634 1.190 1.00 94.88 92 ARG A C 1
ATOM 726 O O . ARG A 1 92 ? -9.344 19.337 1.104 1.00 94.88 92 ARG A O 1
ATOM 733 N N . GLY A 1 93 ? -7.221 18.886 0.518 1.00 93.56 93 GLY A N 1
ATOM 734 C CA . GLY A 1 93 ? -6.994 20.097 -0.271 1.00 93.56 93 GLY A CA 1
ATOM 735 C C . GLY A 1 93 ? -6.341 19.788 -1.611 1.00 93.56 93 GLY A C 1
ATOM 736 O O . GLY A 1 93 ? -5.204 20.196 -1.841 1.00 93.56 93 GLY A O 1
ATOM 737 N N . PHE A 1 94 ? -7.052 19.056 -2.473 1.00 93.38 94 PHE A N 1
ATOM 738 C CA . PHE A 1 94 ? -6.509 18.539 -3.730 1.00 93.38 94 PHE A CA 1
ATOM 739 C C . PHE A 1 94 ? -5.849 19.636 -4.568 1.00 93.38 94 PHE A C 1
ATOM 741 O O . PHE A 1 94 ? -6.484 20.617 -4.963 1.00 93.38 94 PHE A O 1
ATOM 748 N N . LEU A 1 95 ? -4.574 19.435 -4.888 1.00 91.94 95 LEU A N 1
ATOM 749 C CA . LEU A 1 95 ? -3.877 20.261 -5.858 1.00 91.94 95 LEU A CA 1
ATOM 750 C C . LEU A 1 95 ? -4.433 19.981 -7.255 1.00 91.94 95 LEU A C 1
ATOM 752 O O . LEU A 1 95 ? -4.819 18.859 -7.576 1.00 91.94 95 LEU A O 1
ATOM 756 N N . TYR A 1 96 ? -4.445 20.997 -8.112 1.00 91.88 96 TYR A N 1
ATOM 757 C CA . TYR A 1 96 ? -4.986 20.895 -9.465 1.00 91.88 96 TYR A CA 1
ATOM 758 C C . TYR A 1 96 ? -4.120 21.639 -10.484 1.00 91.88 96 TYR A C 1
ATOM 760 O O . TYR A 1 96 ? -3.165 22.344 -10.146 1.00 91.88 96 TYR A O 1
ATOM 768 N N . GLY A 1 97 ? -4.444 21.444 -11.764 1.00 91.81 97 GLY A N 1
ATOM 769 C CA . GLY A 1 97 ? -3.784 22.117 -12.879 1.00 91.81 97 GLY A CA 1
ATOM 770 C C . GLY A 1 97 ? -2.293 21.795 -12.986 1.00 91.81 97 GLY A C 1
ATOM 771 O O . GLY A 1 97 ? -1.853 20.667 -12.750 1.00 91.81 97 GLY A O 1
ATOM 772 N N . ASP A 1 98 ? -1.518 22.805 -13.365 1.00 90.06 98 ASP A N 1
ATOM 773 C CA . ASP A 1 98 ? -0.082 22.686 -13.617 1.00 90.06 98 ASP A CA 1
ATOM 774 C C . ASP A 1 98 ? 0.723 22.293 -12.382 1.00 90.06 98 ASP A C 1
ATOM 776 O O . ASP A 1 98 ? 1.706 21.565 -12.510 1.00 90.06 98 ASP A O 1
ATOM 780 N N . VAL A 1 99 ? 0.304 22.732 -11.192 1.00 86.06 99 VAL A N 1
ATOM 781 C CA . VAL A 1 99 ? 0.992 22.399 -9.939 1.00 86.06 99 VAL A CA 1
ATOM 782 C C . VAL A 1 99 ? 0.921 20.898 -9.695 1.00 86.06 99 VAL A C 1
ATOM 784 O O . VAL A 1 99 ? 1.963 20.274 -9.498 1.00 86.06 99 VAL A O 1
ATOM 787 N N . LEU A 1 100 ? -0.279 20.311 -9.784 1.00 89.56 100 LEU A N 1
ATOM 788 C CA . LEU A 1 100 ? -0.449 18.866 -9.652 1.00 89.56 100 LEU A CA 1
ATOM 789 C C . LEU A 1 100 ? 0.354 18.138 -10.728 1.00 89.56 100 LEU A C 1
ATOM 791 O O . LEU A 1 100 ? 1.183 17.296 -10.398 1.00 89.56 100 LEU A O 1
ATOM 795 N N . LYS A 1 101 ? 0.151 18.488 -12.004 1.00 88.19 101 LYS A N 1
ATOM 796 C CA . LYS A 1 101 ? 0.765 17.778 -13.136 1.00 88.19 101 LYS A CA 1
ATOM 797 C C . LYS A 1 101 ? 2.293 17.798 -13.082 1.00 88.19 101 LYS A C 1
ATOM 799 O O . LYS A 1 101 ? 2.915 16.743 -13.177 1.00 88.19 101 LYS A O 1
ATOM 804 N N . LYS A 1 102 ? 2.895 18.980 -12.913 1.00 85.00 102 LYS A N 1
ATOM 805 C CA . LYS A 1 102 ? 4.352 19.166 -13.007 1.00 85.00 102 LYS A CA 1
ATOM 806 C C . LYS A 1 102 ? 5.090 18.731 -11.743 1.00 85.00 102 LYS A C 1
ATOM 808 O O . LYS A 1 102 ? 6.196 18.219 -11.857 1.00 85.00 102 LYS A O 1
ATOM 813 N N . ARG A 1 103 ? 4.520 18.938 -10.547 1.00 81.19 103 ARG A N 1
ATOM 814 C CA . ARG A 1 103 ? 5.220 18.607 -9.291 1.00 81.19 103 ARG A CA 1
ATOM 815 C C . ARG A 1 103 ? 5.024 17.161 -8.848 1.00 81.19 103 ARG A C 1
ATOM 817 O O . ARG A 1 103 ? 5.971 16.566 -8.344 1.00 81.19 103 ARG A O 1
ATOM 824 N N . PHE A 1 104 ? 3.825 16.610 -9.035 1.00 89.81 104 PHE A N 1
ATOM 825 C CA . PHE A 1 104 ? 3.445 15.319 -8.450 1.00 89.81 104 PHE A CA 1
ATOM 826 C C . PHE A 1 104 ? 2.993 14.305 -9.502 1.00 89.81 104 PHE A C 1
ATOM 828 O O . PHE A 1 104 ? 3.388 13.147 -9.437 1.00 89.81 104 PHE A O 1
ATOM 835 N N . GLY A 1 105 ? 2.250 14.743 -10.521 1.00 88.25 105 GLY A N 1
ATOM 836 C CA . GLY A 1 105 ? 1.707 13.896 -11.585 1.00 88.25 105 GLY A CA 1
ATOM 837 C C . GLY A 1 105 ? 2.783 13.135 -12.354 1.00 88.25 105 GLY A C 1
ATOM 838 O O . GLY A 1 105 ? 2.633 11.941 -12.584 1.00 88.25 105 GLY A O 1
ATOM 839 N N . ALA A 1 106 ? 3.903 13.789 -12.671 1.00 89.75 106 ALA A N 1
ATOM 840 C CA . ALA A 1 106 ? 5.035 13.138 -13.330 1.00 89.75 106 ALA A CA 1
ATOM 841 C C . ALA A 1 106 ? 5.631 11.969 -12.517 1.00 89.75 106 ALA A C 1
ATOM 843 O O . ALA A 1 106 ? 6.119 11.019 -13.111 1.00 89.75 106 ALA A O 1
ATOM 844 N N . ARG A 1 107 ? 5.557 12.003 -11.176 1.00 91.19 107 ARG A N 1
ATOM 845 C CA . ARG A 1 107 ? 6.103 10.960 -10.280 1.00 91.19 107 ARG A CA 1
ATOM 846 C C . ARG A 1 107 ? 5.170 9.761 -10.091 1.00 91.19 107 ARG A C 1
ATOM 848 O O . ARG A 1 107 ? 5.588 8.741 -9.563 1.00 91.19 107 ARG A O 1
ATOM 855 N N . VAL A 1 108 ? 3.914 9.888 -10.512 1.00 91.94 108 VAL A N 1
ATOM 856 C CA . VAL A 1 108 ? 2.896 8.822 -10.459 1.00 91.94 108 VAL A CA 1
ATOM 857 C C . VAL A 1 108 ? 2.412 8.420 -11.853 1.00 91.94 108 VAL A C 1
ATOM 859 O O . VAL A 1 108 ? 1.440 7.680 -11.991 1.00 91.94 108 VAL A O 1
ATOM 862 N N . HIS A 1 109 ? 3.067 8.934 -12.897 1.00 92.56 109 HIS A N 1
ATOM 863 C CA . HIS A 1 109 ? 2.783 8.583 -14.281 1.00 92.56 109 HIS A CA 1
ATOM 864 C C . HIS A 1 109 ? 3.176 7.119 -14.548 1.00 92.56 109 HIS A C 1
ATOM 866 O O . HIS A 1 109 ? 4.157 6.659 -13.960 1.00 92.56 109 HIS A O 1
ATOM 872 N N . PRO A 1 110 ? 2.489 6.389 -15.448 1.00 93.31 110 PRO A N 1
ATOM 873 C CA . PRO A 1 110 ? 2.865 5.020 -15.802 1.00 93.31 110 PRO A CA 1
ATOM 874 C C . PRO A 1 110 ? 4.350 4.839 -16.145 1.00 93.31 110 PRO A C 1
ATOM 876 O O . PRO A 1 110 ? 4.959 3.890 -15.667 1.00 93.31 110 PRO A O 1
ATOM 879 N N . ASP A 1 111 ? 4.962 5.781 -16.869 1.00 93.94 111 ASP A N 1
ATOM 880 C CA . ASP A 1 111 ? 6.399 5.721 -17.195 1.00 93.94 111 ASP A CA 1
ATOM 881 C C . ASP A 1 111 ? 7.293 5.798 -15.950 1.00 93.94 111 ASP A C 1
ATOM 883 O O . ASP A 1 111 ? 8.338 5.155 -15.881 1.00 93.94 111 ASP A O 1
ATOM 887 N N . ALA A 1 112 ? 6.879 6.575 -14.945 1.00 93.00 112 ALA A N 1
ATOM 888 C CA . ALA A 1 112 ? 7.595 6.669 -13.680 1.00 93.00 112 ALA A CA 1
ATOM 889 C C . ALA A 1 112 ? 7.464 5.367 -12.878 1.00 93.00 112 ALA A C 1
ATOM 891 O O . ALA A 1 112 ? 8.444 4.903 -12.300 1.00 93.00 112 ALA A O 1
ATOM 892 N N . LEU A 1 113 ? 6.282 4.745 -12.888 1.00 94.12 113 LEU A N 1
ATOM 893 C CA . LEU A 1 113 ? 6.085 3.431 -12.275 1.00 94.12 113 LEU A CA 1
ATOM 894 C C . LEU A 1 113 ? 6.922 2.360 -12.980 1.00 94.12 113 LEU A C 1
ATOM 896 O O . LEU A 1 113 ? 7.592 1.581 -12.314 1.00 94.12 113 LEU A O 1
ATOM 900 N N . GLU A 1 114 ? 6.957 2.358 -14.312 1.00 96.06 114 GLU A N 1
ATOM 901 C CA . GLU A 1 114 ? 7.786 1.418 -15.067 1.00 96.06 114 GLU A CA 1
ATOM 902 C C . GLU A 1 114 ? 9.277 1.602 -14.755 1.00 96.06 114 GLU A C 1
ATOM 904 O O . GLU A 1 114 ? 9.980 0.618 -14.536 1.00 96.06 114 GLU A O 1
ATOM 909 N N . ALA A 1 115 ? 9.746 2.848 -14.638 1.00 95.50 115 ALA A N 1
ATOM 910 C CA . ALA A 1 115 ? 11.117 3.132 -14.229 1.00 95.50 115 ALA A CA 1
ATOM 911 C C . ALA A 1 115 ? 11.436 2.596 -12.822 1.00 95.50 115 ALA A C 1
ATOM 913 O O . ALA A 1 115 ? 12.519 2.060 -12.618 1.00 95.50 115 ALA A O 1
ATOM 914 N N . ILE A 1 116 ? 10.505 2.691 -11.863 1.00 94.94 116 ILE A N 1
ATOM 915 C CA . ILE A 1 116 ? 10.668 2.090 -10.526 1.00 94.94 116 ILE A CA 1
ATOM 916 C C . ILE A 1 116 ? 10.797 0.564 -10.637 1.00 94.94 116 ILE A C 1
ATOM 918 O O . ILE A 1 116 ? 11.672 -0.044 -10.025 1.00 94.94 116 ILE A O 1
ATOM 922 N N . LEU A 1 117 ? 9.945 -0.076 -11.437 1.00 96.50 117 LEU A N 1
ATOM 923 C CA . LEU A 1 117 ? 9.933 -1.533 -11.557 1.00 96.50 117 LEU A CA 1
ATOM 924 C C . LEU A 1 117 ? 11.198 -2.100 -12.245 1.00 96.50 117 LEU A C 1
ATOM 926 O O . LEU A 1 117 ? 11.494 -3.295 -12.115 1.00 96.50 117 LEU A O 1
ATOM 930 N N . GLN A 1 118 ? 11.943 -1.265 -12.974 1.00 96.44 118 GLN A N 1
ATOM 931 C CA . GLN A 1 118 ? 13.200 -1.620 -13.641 1.00 96.44 118 GLN A CA 1
ATOM 932 C C . GLN A 1 118 ? 14.435 -1.544 -12.735 1.00 96.44 118 GLN A C 1
ATOM 934 O O . GLN A 1 118 ? 15.492 -2.024 -13.144 1.00 96.44 118 GLN A O 1
ATOM 939 N N . GLU A 1 119 ? 14.322 -1.012 -11.515 1.00 95.50 119 GLU A N 1
ATOM 940 C CA . GLU A 1 119 ? 15.463 -0.941 -10.599 1.00 95.50 119 GLU A CA 1
ATOM 941 C C . GLU A 1 119 ? 16.037 -2.332 -10.292 1.00 95.50 119 GLU A C 1
ATOM 943 O O . GLU A 1 119 ? 15.304 -3.319 -10.144 1.00 95.50 119 GLU A O 1
ATOM 948 N N . ALA A 1 120 ? 17.368 -2.407 -10.236 1.00 92.00 120 ALA A N 1
ATOM 949 C CA . ALA A 1 120 ? 18.112 -3.664 -10.184 1.00 92.00 120 ALA A CA 1
ATOM 950 C C . ALA A 1 120 ? 18.119 -4.315 -8.792 1.00 92.00 120 ALA A C 1
ATOM 952 O O . ALA A 1 120 ? 18.211 -5.541 -8.684 1.00 92.00 120 ALA A O 1
ATOM 953 N N . ASP A 1 121 ? 18.024 -3.501 -7.744 1.00 88.19 121 ASP A N 1
ATOM 954 C CA . ASP A 1 121 ? 18.074 -3.920 -6.349 1.00 88.19 121 ASP A CA 1
ATOM 955 C C . ASP A 1 121 ? 17.027 -3.192 -5.497 1.00 88.19 121 ASP A C 1
ATOM 957 O O . ASP A 1 121 ? 16.440 -2.185 -5.907 1.00 88.19 121 ASP A O 1
ATOM 961 N N . TYR A 1 122 ? 16.769 -3.752 -4.315 1.00 85.69 122 TYR A N 1
ATOM 962 C CA . TYR A 1 122 ? 15.752 -3.261 -3.393 1.00 85.69 122 TYR A CA 1
ATOM 963 C C . TYR A 1 122 ? 16.017 -1.833 -2.911 1.00 85.69 122 TYR A C 1
ATOM 965 O O . TYR A 1 122 ? 15.066 -1.081 -2.723 1.00 85.69 122 TYR A O 1
ATOM 973 N N . GLU A 1 123 ? 17.274 -1.433 -2.707 1.00 83.88 123 GLU A N 1
ATOM 974 C CA . GLU A 1 123 ? 17.580 -0.104 -2.174 1.00 83.88 123 GLU A CA 1
ATOM 975 C C . GLU A 1 123 ? 17.240 0.982 -3.197 1.00 83.88 123 GLU A C 1
ATOM 977 O O . GLU A 1 123 ? 16.533 1.941 -2.873 1.00 83.88 123 GLU A O 1
ATOM 982 N N . ALA A 1 124 ? 17.659 0.791 -4.449 1.00 88.75 124 ALA A N 1
ATOM 983 C CA . ALA A 1 124 ? 17.320 1.688 -5.546 1.00 88.75 124 ALA A CA 1
ATOM 984 C C . ALA A 1 124 ? 15.804 1.724 -5.812 1.00 88.75 124 ALA A C 1
ATOM 986 O O . ALA A 1 124 ? 15.220 2.803 -5.965 1.00 88.75 124 ALA A O 1
ATOM 987 N N . PHE A 1 125 ? 15.151 0.556 -5.789 1.00 91.62 125 PHE A N 1
ATOM 988 C CA . PHE A 1 125 ? 13.695 0.436 -5.889 1.00 91.62 125 PHE A CA 1
ATOM 989 C C . PHE A 1 125 ? 12.980 1.223 -4.779 1.00 91.62 125 PHE A C 1
ATOM 991 O O . PHE A 1 125 ? 12.144 2.081 -5.071 1.00 91.62 125 PHE A O 1
ATOM 998 N N . ASN A 1 126 ? 13.332 0.968 -3.515 1.00 87.81 126 ASN A N 1
ATOM 999 C CA . ASN A 1 126 ? 12.698 1.563 -2.342 1.00 87.81 126 ASN A CA 1
ATOM 1000 C C . ASN A 1 126 ? 12.883 3.084 -2.319 1.00 87.81 126 ASN A C 1
ATOM 1002 O O . ASN A 1 126 ? 11.924 3.814 -2.090 1.00 87.81 126 ASN A O 1
ATOM 1006 N N . LEU A 1 127 ? 14.082 3.580 -2.639 1.00 85.56 127 LEU A N 1
ATOM 1007 C CA . LEU A 1 127 ? 14.349 5.018 -2.729 1.00 85.56 127 LEU A CA 1
ATOM 1008 C C . LEU A 1 127 ? 13.430 5.720 -3.732 1.00 85.56 127 LEU A C 1
ATOM 1010 O O . LEU A 1 127 ? 12.896 6.793 -3.435 1.00 85.56 127 LEU A O 1
ATOM 1014 N N . LYS A 1 128 ? 13.225 5.129 -4.916 1.00 91.06 128 LYS A N 1
ATOM 1015 C CA . LYS A 1 128 ? 12.312 5.707 -5.908 1.00 91.06 128 LYS A CA 1
ATOM 1016 C C . LYS A 1 128 ? 10.854 5.560 -5.483 1.00 91.06 128 LYS A C 1
ATOM 1018 O O . LYS A 1 128 ? 10.110 6.525 -5.625 1.00 91.06 128 LYS A O 1
ATOM 1023 N N . LEU A 1 129 ? 10.444 4.411 -4.942 1.00 91.44 129 LEU A N 1
ATOM 1024 C CA . LEU A 1 129 ? 9.077 4.194 -4.458 1.00 91.44 129 LEU A CA 1
ATOM 1025 C C . LEU A 1 129 ? 8.693 5.213 -3.369 1.00 91.44 129 LEU A C 1
ATOM 1027 O O . LEU A 1 129 ? 7.631 5.835 -3.471 1.00 91.44 129 LEU A O 1
ATOM 1031 N N . GLU A 1 130 ? 9.581 5.436 -2.393 1.00 86.19 130 GLU A N 1
ATOM 1032 C CA . GLU A 1 130 ? 9.395 6.402 -1.305 1.00 86.19 130 GLU A CA 1
ATOM 1033 C C . GLU A 1 130 ? 9.300 7.837 -1.834 1.00 86.19 130 GLU A C 1
ATOM 1035 O O . GLU A 1 130 ? 8.319 8.544 -1.597 1.00 86.19 130 GLU A O 1
ATOM 1040 N N . ALA A 1 131 ? 10.297 8.266 -2.611 1.00 82.50 131 ALA A N 1
ATOM 1041 C CA . ALA A 1 131 ? 10.374 9.645 -3.084 1.00 82.50 131 ALA A CA 1
ATOM 1042 C C . ALA A 1 131 ? 9.297 9.994 -4.127 1.00 82.50 131 ALA A C 1
ATOM 1044 O O . ALA A 1 131 ? 9.011 11.176 -4.369 1.00 82.50 131 ALA A O 1
ATOM 1045 N N . TRP A 1 132 ? 8.770 8.988 -4.833 1.00 88.69 132 TRP A N 1
ATOM 1046 C CA . TRP A 1 132 ? 7.839 9.183 -5.939 1.00 88.69 132 TRP A CA 1
ATOM 1047 C C . TRP A 1 132 ? 6.404 8.891 -5.513 1.00 88.69 132 TRP A C 1
ATOM 1049 O O . TRP A 1 132 ? 5.809 9.810 -4.956 1.00 88.69 132 TRP A O 1
ATOM 1059 N N . PRO A 1 133 ? 5.780 7.723 -5.760 1.00 89.12 133 PRO A N 1
ATOM 1060 C CA . PRO A 1 133 ? 4.356 7.572 -5.499 1.00 89.12 133 PRO A CA 1
ATOM 1061 C C . PRO A 1 133 ? 3.999 7.716 -4.020 1.00 89.12 133 PRO A C 1
ATOM 1063 O O . PRO A 1 133 ? 2.965 8.323 -3.732 1.00 89.12 133 PRO A O 1
ATOM 1066 N N . ARG A 1 134 ? 4.843 7.229 -3.102 1.00 90.56 134 ARG A N 1
ATOM 1067 C CA . ARG A 1 134 ? 4.586 7.301 -1.659 1.00 90.56 134 ARG A CA 1
ATOM 1068 C C . ARG A 1 134 ? 4.534 8.735 -1.151 1.00 90.56 134 ARG A C 1
ATOM 1070 O O . ARG A 1 134 ? 3.647 9.057 -0.376 1.00 90.56 134 ARG A O 1
ATOM 1077 N N . ASP A 1 135 ? 5.422 9.615 -1.609 1.00 88.25 135 ASP A N 1
ATOM 1078 C CA . ASP A 1 135 ? 5.388 11.026 -1.207 1.00 88.25 135 ASP A CA 1
ATOM 1079 C C . ASP A 1 135 ? 4.475 11.882 -2.095 1.00 88.25 135 ASP A C 1
ATOM 1081 O O . ASP A 1 135 ? 3.790 12.784 -1.611 1.00 88.25 135 ASP A O 1
ATOM 1085 N N . ALA A 1 136 ? 4.423 11.639 -3.403 1.00 91.62 136 ALA A N 1
ATOM 1086 C CA . ALA A 1 136 ? 3.709 12.510 -4.333 1.00 91.62 136 ALA A CA 1
ATOM 1087 C C . ALA A 1 136 ? 2.189 12.497 -4.123 1.00 91.62 136 ALA A C 1
ATOM 1089 O O . ALA A 1 136 ? 1.553 13.545 -4.267 1.00 91.62 136 ALA A O 1
ATOM 1090 N N . VAL A 1 137 ? 1.599 11.346 -3.783 1.00 92.75 137 VAL A N 1
ATOM 1091 C CA . VAL A 1 137 ? 0.144 11.232 -3.586 1.00 92.75 137 VAL A CA 1
ATOM 1092 C C . VAL A 1 137 ? -0.315 11.988 -2.328 1.00 92.75 137 VAL A C 1
ATOM 1094 O O . VAL A 1 137 ? -1.202 12.836 -2.477 1.00 92.75 137 VAL A O 1
ATOM 1097 N N . PRO A 1 138 ? 0.293 11.803 -1.135 1.00 93.94 138 PRO A N 1
ATOM 1098 C CA . PRO A 1 138 ? 0.055 12.644 0.041 1.00 93.94 138 PRO A CA 1
ATOM 1099 C C . PRO A 1 138 ? 0.066 14.141 -0.249 1.00 93.94 138 PRO A C 1
ATOM 1101 O O . PRO A 1 138 ? -0.897 14.839 0.063 1.00 93.94 138 PRO A O 1
ATOM 1104 N N . HIS A 1 139 ? 1.104 14.635 -0.923 1.00 91.38 139 HIS A N 1
ATOM 1105 C CA . HIS A 1 139 ? 1.225 16.058 -1.241 1.00 91.38 139 HIS A CA 1
ATOM 1106 C C . HIS A 1 139 ? 0.220 16.533 -2.302 1.00 91.38 139 HIS A C 1
ATOM 1108 O O . HIS A 1 139 ? -0.205 17.688 -2.273 1.00 91.38 139 HIS A O 1
ATOM 1114 N N . GLY A 1 140 ? -0.183 15.660 -3.229 1.00 92.44 140 GLY A N 1
ATOM 1115 C CA . GLY A 1 140 ? -1.210 15.954 -4.227 1.00 92.44 140 GLY A CA 1
ATOM 1116 C C . GLY A 1 140 ? -2.617 16.084 -3.634 1.00 92.44 140 GLY A C 1
ATOM 1117 O O . GLY A 1 140 ? -3.375 16.956 -4.057 1.00 92.44 140 GLY A O 1
ATOM 1118 N N . VAL A 1 141 ? -2.966 15.244 -2.654 1.00 94.56 141 VAL A N 1
ATOM 1119 C CA . VAL A 1 141 ? -4.258 15.294 -1.937 1.00 94.56 141 VAL A CA 1
ATOM 1120 C C . VAL A 1 141 ? -4.261 16.382 -0.860 1.00 94.56 141 VAL A C 1
ATOM 1122 O O . VAL A 1 141 ? -5.282 17.052 -0.688 1.00 94.56 141 VAL A O 1
ATOM 1125 N N . ASN A 1 142 ? -3.116 16.592 -0.196 1.00 93.31 142 ASN A N 1
ATOM 1126 C CA . ASN A 1 142 ? -2.874 17.624 0.815 1.00 93.31 142 ASN A CA 1
ATOM 1127 C C . ASN A 1 142 ? -3.821 17.518 2.034 1.00 93.31 142 ASN A C 1
ATOM 1129 O O . ASN A 1 142 ? -4.579 16.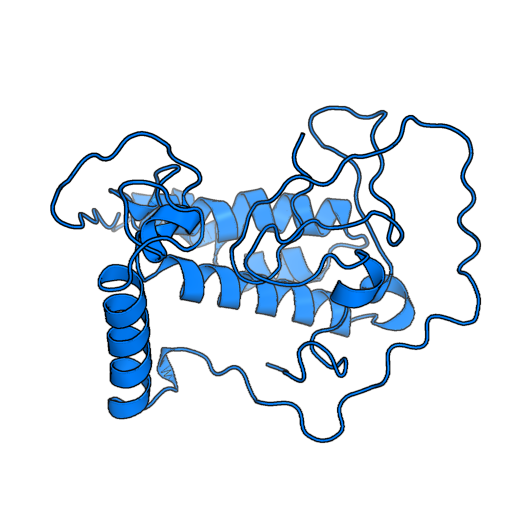558 2.186 1.00 93.31 142 ASN A O 1
ATOM 1133 N N . GLY A 1 143 ? -3.801 18.522 2.911 1.00 93.44 143 GLY A N 1
ATOM 1134 C CA . GLY A 1 143 ? -4.640 18.562 4.108 1.00 93.44 143 GLY A CA 1
ATOM 1135 C C . GLY A 1 143 ? -4.138 17.583 5.163 1.00 93.44 143 GLY A C 1
ATOM 1136 O O . GLY A 1 143 ? -2.953 17.585 5.496 1.00 93.44 143 GLY A O 1
ATOM 1137 N N . ASP A 1 144 ? -5.028 16.754 5.695 1.00 92.00 144 ASP A N 1
ATOM 1138 C CA . ASP A 1 144 ? -4.672 15.742 6.693 1.00 92.00 144 ASP A CA 1
ATOM 1139 C C . ASP A 1 144 ? -3.895 14.574 6.077 1.00 92.00 144 ASP A C 1
ATOM 1141 O O . ASP A 1 144 ? -3.074 13.955 6.753 1.00 92.00 144 ASP A O 1
ATOM 1145 N N . PHE A 1 145 ? -4.077 14.321 4.774 1.00 93.38 145 PHE A N 1
ATOM 1146 C CA . PHE A 1 145 ? -3.402 13.224 4.079 1.00 93.38 145 PHE A CA 1
ATOM 1147 C C . PHE A 1 145 ? -1.895 13.452 3.896 1.00 93.38 145 PHE A C 1
ATOM 1149 O O . PHE A 1 145 ? -1.146 12.495 3.713 1.00 93.38 145 PHE A O 1
ATOM 1156 N N . SER A 1 146 ? -1.435 14.704 3.981 1.00 91.56 146 SER A N 1
ATOM 1157 C CA . SER A 1 146 ? -0.016 15.079 3.910 1.00 91.56 146 SER A CA 1
ATOM 1158 C C . SER A 1 146 ? 0.655 15.232 5.282 1.00 91.56 146 SER A C 1
ATOM 1160 O O . SER A 1 146 ? 1.739 15.803 5.359 1.00 91.56 146 SER A O 1
ATOM 1162 N N . ARG A 1 147 ? 0.009 14.805 6.376 1.00 87.69 147 ARG A N 1
ATOM 1163 C CA . ARG A 1 147 ? 0.548 14.905 7.745 1.00 87.69 147 ARG A CA 1
ATOM 1164 C C . ARG A 1 147 ? 1.045 13.556 8.253 1.00 87.69 147 ARG A C 1
ATOM 1166 O O . ARG A 1 147 ? 0.646 12.514 7.754 1.00 87.69 147 ARG A O 1
ATOM 1173 N N . GLU A 1 148 ? 1.814 13.569 9.339 1.00 82.06 148 GLU A N 1
ATOM 1174 C CA . GLU A 1 148 ? 2.206 12.347 10.070 1.00 82.06 148 GLU A CA 1
ATOM 1175 C C . GLU A 1 148 ? 0.995 11.548 10.586 1.00 82.06 148 GLU A C 1
ATOM 1177 O O . GLU A 1 148 ? 1.050 10.335 10.760 1.00 82.06 148 GLU A O 1
ATOM 1182 N N . THR A 1 149 ? -0.141 12.220 10.784 1.00 85.62 149 THR A N 1
ATOM 1183 C CA . THR A 1 149 ? -1.421 11.600 11.141 1.00 85.62 149 THR A CA 1
ATOM 1184 C C . THR A 1 149 ? -2.177 11.046 9.931 1.00 85.62 149 THR A C 1
ATOM 1186 O O . THR A 1 149 ? -3.346 10.702 10.071 1.00 85.62 149 THR A O 1
ATOM 1189 N N . THR A 1 150 ? -1.548 10.933 8.756 1.00 88.19 150 THR A N 1
ATOM 1190 C CA . THR A 1 150 ? -2.159 10.369 7.540 1.00 88.19 150 THR A CA 1
ATOM 1191 C C . THR A 1 150 ? -2.780 8.976 7.724 1.00 88.19 150 THR 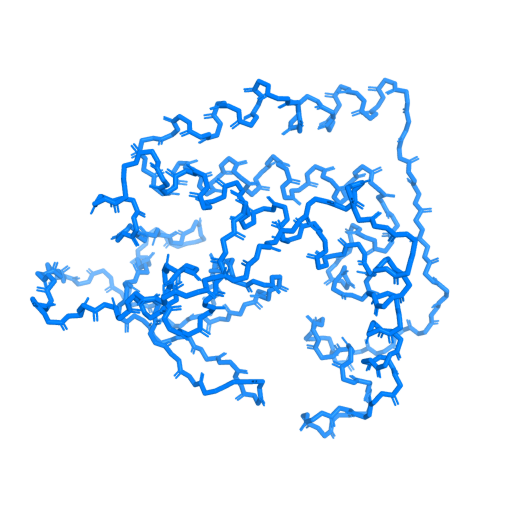A C 1
ATOM 1193 O O . THR A 1 150 ? -3.814 8.744 7.098 1.00 88.19 150 THR A O 1
ATOM 1196 N N . PRO A 1 151 ? -2.318 8.087 8.643 1.00 88.31 151 PRO A N 1
ATOM 1197 C CA . PRO A 1 151 ? -3.038 6.841 8.922 1.00 88.31 151 PRO A CA 1
ATOM 1198 C C . PRO A 1 151 ? -4.482 7.036 9.405 1.00 88.31 151 PRO A C 1
ATOM 1200 O O . PRO A 1 151 ? -5.274 6.101 9.333 1.00 88.31 151 PRO A O 1
ATOM 1203 N N . ASN A 1 152 ? -4.847 8.245 9.854 1.00 87.12 152 ASN A N 1
ATOM 1204 C CA . ASN A 1 152 ? -6.222 8.585 10.205 1.00 87.12 152 ASN A CA 1
ATOM 1205 C C . ASN A 1 152 ? -7.125 8.945 8.999 1.00 87.12 152 ASN A C 1
ATOM 1207 O O . ASN A 1 152 ? -8.327 9.164 9.176 1.00 87.12 152 ASN A O 1
ATOM 1211 N N . ASP A 1 153 ? -6.595 9.017 7.779 1.00 92.12 153 ASP A N 1
ATOM 1212 C CA . ASP A 1 153 ? -7.379 9.229 6.562 1.00 92.12 153 ASP A CA 1
ATOM 1213 C C . ASP A 1 153 ? -7.708 7.872 5.896 1.00 92.12 153 ASP A C 1
ATOM 1215 O O . ASP A 1 153 ? -6.796 7.101 5.599 1.00 92.12 153 ASP A O 1
ATOM 1219 N N . PRO A 1 154 ? -8.979 7.573 5.554 1.00 91.06 154 PRO A N 1
ATOM 1220 C CA . PRO A 1 154 ? -9.347 6.330 4.869 1.00 91.06 154 PRO A CA 1
ATOM 1221 C C . PRO A 1 154 ? -8.642 6.080 3.522 1.00 91.06 154 PRO A C 1
ATOM 1223 O O . PRO A 1 154 ? -8.683 4.961 3.021 1.00 91.06 154 PRO A O 1
ATOM 1226 N N . LEU A 1 155 ? -8.033 7.080 2.879 1.00 93.19 155 LEU A N 1
ATOM 1227 C CA . LEU A 1 155 ? -7.233 6.881 1.663 1.00 93.19 155 LEU A CA 1
ATOM 1228 C C . LEU A 1 155 ? -5.889 6.209 1.946 1.00 93.19 155 LEU A C 1
ATOM 1230 O O . LEU A 1 155 ? -5.293 5.654 1.027 1.00 93.19 155 LEU A O 1
ATOM 1234 N N . PHE A 1 156 ? -5.425 6.224 3.192 1.00 91.69 156 PHE A N 1
ATOM 1235 C CA . PHE A 1 156 ? -4.116 5.719 3.577 1.00 91.69 156 PHE A CA 1
ATOM 1236 C C . PHE A 1 156 ? -3.963 4.225 3.298 1.00 91.69 156 PHE A C 1
ATOM 1238 O O . PHE A 1 156 ? -3.029 3.827 2.602 1.00 91.69 156 PHE A O 1
ATOM 1245 N N . SER A 1 157 ? -4.912 3.394 3.739 1.00 89.94 157 SER A N 1
ATOM 1246 C CA . SER A 1 157 ? -4.838 1.948 3.498 1.00 89.94 157 SER A CA 1
ATOM 1247 C C . SER A 1 157 ? -4.932 1.612 2.007 1.00 89.94 157 SER A C 1
ATOM 1249 O O . SER A 1 157 ? -4.241 0.711 1.540 1.00 89.94 157 SER A O 1
ATOM 1251 N N . LEU A 1 158 ? -5.728 2.363 1.236 1.00 92.31 158 LEU A N 1
ATOM 1252 C CA . LEU A 1 158 ? -5.815 2.195 -0.220 1.00 92.31 158 LEU A CA 1
ATOM 1253 C C . LEU A 1 158 ? -4.510 2.602 -0.916 1.00 92.31 158 LEU A C 1
ATOM 1255 O O . LEU A 1 158 ? -4.044 1.910 -1.819 1.00 92.31 158 LEU A O 1
ATOM 1259 N N . HIS A 1 159 ? -3.903 3.707 -0.484 1.00 92.88 159 HIS A N 1
ATOM 1260 C CA . HIS A 1 159 ? -2.624 4.169 -0.999 1.00 92.88 159 HIS A CA 1
ATOM 1261 C C . HIS A 1 159 ? -1.515 3.155 -0.707 1.00 92.88 159 HIS A C 1
ATOM 1263 O O . HIS A 1 159 ? -0.821 2.734 -1.629 1.00 92.88 159 HIS A O 1
ATOM 1269 N N . HIS A 1 160 ? -1.403 2.673 0.529 1.00 91.88 160 HIS A N 1
ATOM 1270 C CA . HIS A 1 160 ? -0.402 1.668 0.871 1.00 91.88 160 HIS A CA 1
ATOM 1271 C C . HIS A 1 160 ? -0.657 0.313 0.205 1.00 91.88 160 HIS A C 1
ATOM 1273 O O . HIS A 1 160 ? 0.307 -0.332 -0.185 1.00 91.88 160 HIS A O 1
ATOM 1279 N N . ALA A 1 161 ? -1.912 -0.091 -0.027 1.00 90.88 161 ALA A N 1
ATOM 1280 C CA . ALA A 1 161 ? -2.207 -1.265 -0.853 1.00 90.88 161 ALA A CA 1
ATOM 1281 C C . ALA A 1 161 ? -1.734 -1.081 -2.308 1.00 90.88 161 ALA A C 1
ATOM 1283 O O . ALA A 1 161 ? -1.283 -2.030 -2.941 1.00 90.88 161 ALA A O 1
ATOM 1284 N N . SER A 1 162 ? -1.796 0.144 -2.845 1.00 92.38 162 SER A N 1
ATOM 1285 C CA . SER A 1 162 ? -1.249 0.428 -4.176 1.00 92.38 162 SER A CA 1
ATOM 1286 C C . SER A 1 162 ? 0.283 0.394 -4.215 1.00 92.38 162 SER A C 1
ATOM 1288 O O . SER A 1 162 ? 0.841 -0.089 -5.196 1.00 92.38 162 SER A O 1
ATOM 1290 N N . LEU A 1 163 ? 0.962 0.848 -3.154 1.00 93.12 163 LEU A N 1
ATOM 1291 C CA . LEU A 1 163 ? 2.422 0.756 -3.032 1.00 93.12 163 LEU A CA 1
ATOM 1292 C C . LEU A 1 163 ? 2.879 -0.700 -2.883 1.00 93.12 163 LEU A C 1
ATOM 1294 O O . LEU A 1 163 ? 3.810 -1.117 -3.566 1.00 93.12 163 LEU A O 1
ATOM 1298 N N . ASP A 1 164 ? 2.173 -1.480 -2.061 1.00 92.56 164 ASP A N 1
ATOM 1299 C CA . ASP A 1 164 ? 2.407 -2.917 -1.880 1.00 92.56 164 ASP A CA 1
ATOM 1300 C C . ASP A 1 164 ? 2.269 -3.672 -3.207 1.00 92.56 164 ASP A C 1
ATOM 1302 O O . ASP A 1 164 ? 3.129 -4.473 -3.555 1.00 92.56 164 ASP A O 1
ATOM 1306 N N . ARG A 1 165 ? 1.269 -3.324 -4.030 1.00 93.62 165 ARG A N 1
ATOM 1307 C CA . ARG A 1 165 ? 1.138 -3.865 -5.390 1.00 93.62 165 ARG A CA 1
ATOM 1308 C C . ARG A 1 165 ? 2.353 -3.561 -6.269 1.00 93.62 165 ARG A C 1
ATOM 1310 O O . ARG A 1 165 ? 2.781 -4.437 -7.014 1.00 93.62 165 ARG A O 1
ATOM 1317 N N . VAL A 1 166 ? 2.891 -2.339 -6.230 1.00 94.88 166 VAL A N 1
ATOM 1318 C CA . VAL A 1 166 ? 4.087 -1.975 -7.017 1.00 94.88 166 VAL A CA 1
ATOM 1319 C C . VAL A 1 166 ? 5.303 -2.766 -6.534 1.00 94.88 166 VAL A C 1
ATOM 1321 O O . VAL A 1 166 ? 6.085 -3.247 -7.352 1.00 94.88 166 VAL A O 1
ATOM 1324 N N . TRP A 1 167 ? 5.444 -2.960 -5.223 1.00 94.19 167 TRP A N 1
ATOM 1325 C CA . TRP A 1 167 ? 6.502 -3.797 -4.665 1.00 94.19 167 TRP A CA 1
ATOM 1326 C C . TRP A 1 167 ? 6.360 -5.266 -5.060 1.00 94.19 167 TRP A C 1
ATOM 1328 O O . TRP A 1 167 ? 7.314 -5.842 -5.583 1.00 94.19 167 TRP A O 1
ATOM 1338 N N . TRP A 1 168 ? 5.159 -5.831 -4.942 1.00 94.19 168 TRP A N 1
ATOM 1339 C CA . TRP A 1 168 ? 4.854 -7.173 -5.426 1.00 94.19 168 TRP A CA 1
ATOM 1340 C C . TRP A 1 168 ? 5.193 -7.314 -6.917 1.00 94.19 168 TRP A C 1
ATOM 1342 O O . TRP A 1 168 ? 5.905 -8.237 -7.300 1.00 94.19 168 TRP A O 1
ATOM 1352 N N . GLN A 1 169 ? 4.789 -6.360 -7.765 1.00 96.06 169 GLN A N 1
ATOM 1353 C CA . GLN A 1 169 ? 5.129 -6.361 -9.195 1.00 96.06 169 GLN A CA 1
ATOM 1354 C C . GLN A 1 169 ? 6.640 -6.344 -9.441 1.00 96.06 169 GLN A C 1
ATOM 1356 O O . GLN A 1 169 ? 7.120 -7.024 -10.349 1.00 96.06 169 GLN A O 1
ATOM 1361 N N . TRP A 1 170 ? 7.396 -5.572 -8.655 1.00 95.88 170 TRP A N 1
ATOM 1362 C CA . TRP A 1 170 ? 8.853 -5.560 -8.743 1.00 95.88 170 TRP A CA 1
ATOM 1363 C C . TRP A 1 170 ? 9.430 -6.923 -8.356 1.00 95.88 170 TRP A C 1
ATOM 1365 O O . TRP A 1 170 ? 10.272 -7.429 -9.097 1.00 95.88 170 TRP A O 1
ATOM 1375 N N . GLN A 1 171 ? 8.941 -7.551 -7.280 1.00 93.62 171 GLN A N 1
ATOM 1376 C CA . GLN A 1 171 ? 9.350 -8.899 -6.873 1.00 93.62 171 GLN A CA 1
ATOM 1377 C C . GLN A 1 171 ? 9.078 -9.934 -7.975 1.00 93.62 171 GLN A C 1
ATOM 1379 O O . GLN A 1 171 ? 9.967 -10.717 -8.298 1.00 93.62 171 GLN A O 1
ATOM 1384 N N . GLN A 1 172 ? 7.909 -9.885 -8.627 1.00 94.56 172 GLN A N 1
ATOM 1385 C CA . GLN A 1 172 ? 7.524 -10.846 -9.673 1.00 94.56 172 GLN A CA 1
ATOM 1386 C C . GLN A 1 172 ? 8.407 -10.818 -10.933 1.00 94.56 172 GLN A C 1
ATOM 1388 O O . GLN A 1 172 ? 8.370 -11.762 -11.720 1.00 94.56 172 GLN A O 1
ATOM 1393 N N . ARG A 1 173 ? 9.212 -9.771 -11.161 1.00 95.88 173 ARG A N 1
ATOM 1394 C CA . ARG A 1 173 ? 10.125 -9.724 -12.322 1.00 95.88 173 ARG A CA 1
ATOM 1395 C C . ARG A 1 173 ? 11.333 -10.652 -12.185 1.00 95.88 173 ARG A C 1
ATOM 1397 O O . ARG A 1 173 ? 11.902 -11.038 -13.199 1.00 95.88 173 ARG A O 1
ATOM 1404 N N . ASP A 1 174 ? 11.735 -10.964 -10.957 1.00 94.88 174 ASP A N 1
ATOM 1405 C CA . ASP A 1 174 ? 12.830 -11.888 -10.639 1.00 94.88 174 ASP A CA 1
ATOM 1406 C C . ASP A 1 174 ? 12.622 -12.408 -9.204 1.00 94.88 174 ASP A C 1
ATOM 1408 O O . ASP A 1 174 ? 13.296 -11.955 -8.275 1.00 94.88 174 ASP A O 1
ATOM 1412 N N . PRO A 1 175 ? 11.624 -13.282 -8.978 1.00 90.88 175 PRO A N 1
ATOM 1413 C CA . PRO A 1 175 ? 11.190 -13.651 -7.633 1.00 90.88 175 PRO A CA 1
ATOM 1414 C C . PRO A 1 175 ? 12.273 -14.399 -6.852 1.00 90.88 175 PRO A C 1
ATOM 1416 O O . PRO A 1 175 ? 12.395 -14.191 -5.647 1.00 90.88 175 PRO A O 1
ATOM 1419 N N . GLU A 1 176 ? 13.104 -15.202 -7.526 1.00 89.19 176 GLU A N 1
ATOM 1420 C CA . GLU A 1 176 ? 14.211 -15.937 -6.898 1.00 89.19 176 GLU A CA 1
ATOM 1421 C C . GLU A 1 176 ? 15.206 -14.998 -6.217 1.00 89.19 176 GLU A C 1
ATOM 1423 O O . GLU A 1 176 ? 15.714 -15.308 -5.142 1.00 89.19 176 GLU A O 1
ATOM 1428 N N . ARG A 1 177 ? 15.467 -13.833 -6.816 1.00 88.75 177 ARG A N 1
ATOM 1429 C CA . ARG A 1 177 ? 16.396 -12.852 -6.258 1.00 88.75 177 ARG A CA 1
ATOM 1430 C C . ARG A 1 177 ? 15.694 -11.784 -5.428 1.00 88.75 177 ARG A C 1
ATOM 1432 O O . ARG A 1 177 ? 16.239 -11.348 -4.423 1.00 88.75 177 ARG A O 1
ATOM 1439 N N . ARG A 1 178 ? 14.542 -11.277 -5.868 1.00 90.81 178 ARG A N 1
ATOM 1440 C CA . ARG A 1 178 ? 13.918 -10.049 -5.336 1.00 90.81 178 ARG A CA 1
ATOM 1441 C C . ARG A 1 178 ? 13.065 -10.274 -4.092 1.00 90.81 178 ARG A C 1
ATOM 1443 O O . ARG A 1 178 ? 12.918 -9.340 -3.308 1.00 90.81 178 ARG A O 1
ATOM 1450 N N . LEU A 1 179 ? 12.554 -11.487 -3.866 1.00 84.94 179 LEU A N 1
ATOM 1451 C CA . LEU A 1 179 ? 11.858 -11.826 -2.615 1.00 84.94 179 LEU A CA 1
ATOM 1452 C C . LEU A 1 179 ? 12.791 -11.787 -1.401 1.00 84.94 179 LEU A C 1
ATOM 1454 O O . LEU A 1 179 ? 12.339 -11.543 -0.289 1.00 84.94 179 LEU A O 1
ATOM 1458 N N . TRP A 1 180 ? 14.091 -11.996 -1.610 1.00 84.00 180 TRP A N 1
ATOM 1459 C CA . TRP A 1 180 ? 15.065 -12.169 -0.530 1.00 84.00 180 TRP A CA 1
ATOM 1460 C C . TRP A 1 180 ? 16.066 -11.015 -0.434 1.00 84.00 180 TRP A C 1
ATOM 1462 O O . TRP A 1 180 ? 17.165 -11.177 0.092 1.00 84.00 180 TRP A O 1
ATOM 1472 N N . GLN A 1 181 ? 15.696 -9.841 -0.950 1.00 81.12 181 GLN A N 1
ATOM 1473 C CA . GLN A 1 181 ? 16.489 -8.625 -0.800 1.00 81.12 181 GLN A CA 1
ATOM 1474 C C . GLN A 1 181 ? 15.973 -7.771 0.357 1.00 81.12 181 GLN A C 1
ATOM 1476 O O . GLN A 1 181 ? 14.771 -7.555 0.500 1.00 81.12 181 GLN A O 1
ATOM 1481 N N . SER A 1 182 ? 16.910 -7.247 1.142 1.00 76.00 182 SER A N 1
ATOM 1482 C CA . SER A 1 182 ? 16.687 -6.244 2.181 1.00 76.00 182 SER A CA 1
ATOM 1483 C C . SER A 1 182 ? 17.575 -5.021 1.928 1.00 76.00 182 SER A C 1
ATOM 1485 O O . SER A 1 182 ? 18.538 -5.082 1.163 1.00 76.00 182 SER A O 1
ATOM 1487 N N . GLY A 1 183 ? 17.221 -3.886 2.532 1.00 72.50 183 GLY A N 1
ATOM 1488 C CA . GLY A 1 183 ? 17.939 -2.621 2.359 1.00 72.50 183 GLY A CA 1
ATOM 1489 C C . GLY A 1 183 ? 18.827 -2.235 3.542 1.00 72.50 183 GLY A C 1
ATOM 1490 O O . GLY A 1 183 ? 18.836 -2.878 4.594 1.00 72.50 183 GLY A O 1
ATOM 1491 N N . SER A 1 184 ? 19.527 -1.116 3.384 1.00 64.81 184 SER A N 1
ATOM 1492 C CA . SER A 1 184 ? 20.216 -0.382 4.451 1.00 64.81 184 SER A CA 1
ATOM 1493 C C . SER A 1 184 ? 19.400 0.812 4.944 1.00 64.81 184 SER A C 1
ATOM 1495 O O . SER A 1 184 ? 18.469 1.283 4.293 1.00 64.81 184 SER A O 1
ATOM 1497 N N . SER A 1 185 ? 19.748 1.331 6.120 1.00 58.38 185 SER A N 1
ATOM 1498 C CA . SER A 1 185 ? 19.203 2.601 6.594 1.00 58.38 185 SER A CA 1
ATOM 1499 C C . SER A 1 185 ? 19.792 3.776 5.827 1.00 58.38 185 SER A C 1
ATOM 1501 O O . SER A 1 185 ? 21.003 3.987 5.827 1.00 58.38 185 SER A O 1
ATOM 1503 N N . HIS A 1 186 ? 18.920 4.628 5.292 1.00 57.31 186 HIS A N 1
ATOM 1504 C CA . HIS A 1 186 ? 19.320 5.901 4.687 1.00 57.31 186 HIS A CA 1
ATOM 1505 C C . HIS A 1 186 ? 19.805 6.941 5.712 1.00 57.31 186 HIS A C 1
ATOM 1507 O O . HIS A 1 186 ? 20.458 7.911 5.341 1.00 57.31 186 HIS A O 1
ATOM 1513 N N . LEU A 1 187 ? 19.484 6.766 7.001 1.00 53.62 187 LEU A N 1
ATOM 1514 C CA . LEU A 1 187 ? 19.880 7.693 8.072 1.00 53.62 187 LEU A CA 1
ATOM 1515 C C . LEU A 1 187 ? 21.229 7.331 8.701 1.00 53.62 187 LEU A C 1
ATOM 1517 O O . LEU A 1 187 ? 21.849 8.168 9.353 1.00 53.62 187 LEU A O 1
ATOM 1521 N N . GLN A 1 188 ? 21.662 6.078 8.548 1.00 56.38 188 GLN A N 1
ATOM 1522 C CA . GLN A 1 188 ? 22.892 5.575 9.141 1.00 56.38 188 GLN A CA 1
ATOM 1523 C C . GLN A 1 188 ? 23.472 4.475 8.248 1.00 56.38 188 GLN A C 1
ATOM 1525 O O . GLN A 1 188 ? 23.037 3.329 8.313 1.00 56.38 188 GLN A O 1
ATOM 1530 N N . GLU A 1 189 ? 24.479 4.817 7.440 1.00 55.44 189 GLU A N 1
ATOM 1531 C CA . GLU A 1 189 ? 25.086 3.912 6.445 1.00 55.44 189 GLU A CA 1
ATOM 1532 C C . GLU A 1 189 ? 25.624 2.594 7.039 1.00 55.44 189 GLU A C 1
ATOM 1534 O O . GLU A 1 189 ? 25.771 1.597 6.330 1.00 55.44 189 GLU A O 1
ATOM 1539 N N . SER A 1 190 ? 25.939 2.559 8.339 1.00 56.28 190 SER A N 1
ATOM 1540 C CA . SER A 1 190 ? 26.421 1.354 9.028 1.00 56.28 190 SER A CA 1
ATOM 1541 C C . SER A 1 190 ? 25.320 0.343 9.356 1.00 56.28 190 SER A C 1
ATOM 1543 O O . SER A 1 190 ? 25.633 -0.762 9.793 1.00 56.28 190 SER A O 1
ATOM 1545 N N . LEU A 1 191 ? 24.055 0.712 9.172 1.00 63.69 191 LEU A N 1
ATOM 1546 C CA . LEU A 1 191 ? 22.906 -0.048 9.626 1.00 63.69 191 LEU A CA 1
ATOM 1547 C C . LEU A 1 191 ? 22.289 -0.811 8.444 1.00 63.69 191 LEU A C 1
ATOM 1549 O O . LEU A 1 191 ? 21.707 -0.209 7.540 1.00 63.69 191 LEU A O 1
ATOM 1553 N N . VAL A 1 192 ? 22.423 -2.135 8.454 1.00 65.38 192 VAL A N 1
ATOM 1554 C CA . VAL A 1 192 ? 21.861 -3.029 7.430 1.00 65.38 192 VAL A CA 1
ATOM 1555 C C . VAL A 1 192 ? 20.701 -3.800 8.046 1.00 65.38 192 VAL A C 1
ATOM 1557 O O . VAL A 1 192 ? 20.829 -4.307 9.162 1.00 65.38 192 VAL A O 1
ATOM 1560 N N . TYR A 1 193 ? 19.577 -3.874 7.334 1.00 73.06 193 TYR A N 1
ATOM 1561 C CA . TYR A 1 193 ? 18.441 -4.694 7.742 1.00 73.06 193 TYR A CA 1
ATOM 1562 C C . TYR A 1 193 ? 18.601 -6.106 7.182 1.00 73.06 193 TYR A C 1
ATOM 1564 O O . TYR A 1 193 ? 18.989 -6.283 6.026 1.00 73.06 193 TYR A O 1
ATOM 1572 N N . SER A 1 194 ? 18.305 -7.111 7.998 1.00 78.56 194 SER A N 1
ATOM 1573 C CA . SER A 1 194 ? 18.361 -8.524 7.623 1.00 78.56 194 SER A CA 1
ATOM 1574 C C . SER A 1 194 ? 16.962 -9.119 7.507 1.00 78.56 194 SER A C 1
ATOM 1576 O O . SER A 1 194 ? 16.024 -8.683 8.173 1.00 78.56 194 SER A O 1
ATOM 1578 N N . LEU A 1 195 ? 16.838 -10.183 6.714 1.00 81.81 195 LEU A N 1
ATOM 1579 C CA . LEU A 1 195 ? 15.631 -11.004 6.671 1.00 81.81 195 LEU A CA 1
ATOM 1580 C C . LEU A 1 195 ? 15.336 -11.701 8.015 1.00 81.81 195 LEU A C 1
ATOM 1582 O O . LEU A 1 195 ? 14.187 -12.022 8.306 1.00 81.81 195 LE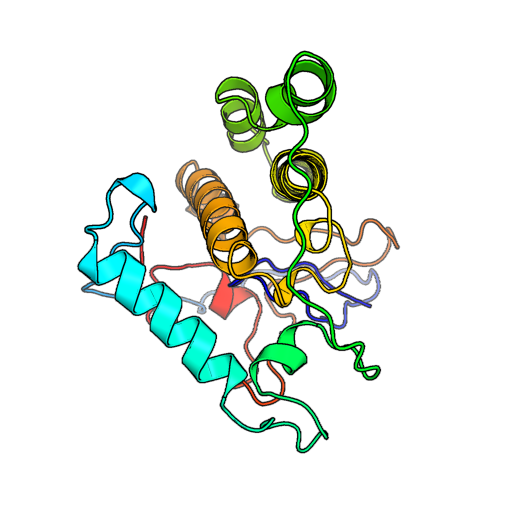U A O 1
ATOM 1586 N N . ASP A 1 196 ? 16.350 -11.884 8.859 1.00 82.94 196 ASP A N 1
ATOM 1587 C CA . ASP A 1 196 ? 16.201 -12.477 10.196 1.00 82.94 196 ASP A CA 1
ATOM 1588 C C . ASP A 1 196 ? 15.821 -11.455 11.274 1.00 82.94 196 ASP A C 1
ATOM 1590 O O . ASP A 1 196 ? 15.649 -11.813 12.444 1.00 82.94 196 ASP A O 1
ATOM 1594 N N . ASP A 1 197 ? 15.735 -10.170 10.920 1.00 80.88 197 ASP A N 1
ATOM 1595 C CA . ASP A 1 197 ? 15.313 -9.159 11.878 1.00 80.88 197 ASP A CA 1
ATOM 1596 C C . ASP A 1 197 ? 13.867 -9.427 12.303 1.00 80.88 197 ASP A C 1
ATOM 1598 O O . ASP A 1 197 ? 13.015 -9.825 11.509 1.00 80.88 197 ASP A O 1
ATOM 1602 N N . VAL A 1 198 ? 13.581 -9.219 13.587 1.00 83.50 198 VAL A N 1
ATOM 1603 C CA . VAL A 1 198 ? 12.234 -9.411 14.124 1.00 83.50 198 VAL A CA 1
ATOM 1604 C C . VAL A 1 198 ? 11.457 -8.111 13.977 1.00 83.50 198 VAL A C 1
ATOM 1606 O O . VAL A 1 198 ? 11.835 -7.065 14.514 1.00 83.50 198 VAL A O 1
ATOM 1609 N N . PHE A 1 199 ? 10.344 -8.193 13.262 1.00 81.06 199 PHE A N 1
ATOM 1610 C CA . PHE A 1 199 ? 9.333 -7.162 13.200 1.00 81.06 199 PHE A CA 1
ATOM 1611 C C . PHE A 1 199 ? 8.347 -7.328 14.358 1.00 81.06 199 PHE A C 1
ATOM 1613 O O . PHE A 1 199 ? 7.687 -8.360 14.510 1.00 81.06 199 PHE A O 1
ATOM 1620 N N . HIS A 1 200 ? 8.228 -6.275 15.166 1.00 82.50 200 HIS A N 1
ATOM 1621 C CA . HIS A 1 200 ? 7.356 -6.262 16.332 1.00 82.50 200 HIS A CA 1
ATOM 1622 C C . HIS A 1 200 ? 6.002 -5.629 16.004 1.00 82.50 200 HIS A C 1
ATOM 1624 O O . HIS A 1 200 ? 5.892 -4.408 15.863 1.00 82.50 200 HIS A O 1
ATOM 1630 N N . PHE A 1 201 ? 4.946 -6.442 15.954 1.00 75.56 201 PHE A N 1
ATOM 1631 C CA . PHE A 1 201 ? 3.575 -5.993 15.659 1.00 75.56 201 PHE A CA 1
ATOM 1632 C C . PHE A 1 201 ? 2.823 -5.474 16.898 1.00 75.56 201 PHE A C 1
ATOM 1634 O O . PHE A 1 201 ? 1.628 -5.160 16.839 1.00 75.56 201 PHE A O 1
ATOM 1641 N N . LYS A 1 202 ? 3.512 -5.355 18.040 1.00 77.94 202 LYS A N 1
ATOM 1642 C CA . LYS A 1 202 ? 2.938 -4.942 19.328 1.00 77.94 202 LYS A CA 1
ATOM 1643 C C . LYS A 1 202 ? 1.741 -5.832 19.704 1.00 77.94 202 LYS A C 1
ATOM 1645 O O . LYS A 1 202 ? 1.920 -7.013 19.963 1.00 77.94 202 LYS A O 1
ATOM 1650 N N . ARG A 1 203 ? 0.527 -5.273 19.790 1.00 77.19 203 ARG A N 1
ATOM 1651 C CA . ARG A 1 203 ? -0.703 -6.010 20.141 1.00 77.19 203 ARG A CA 1
ATOM 1652 C C . ARG A 1 203 ? -1.559 -6.395 18.931 1.00 77.19 203 ARG A C 1
ATOM 1654 O O . ARG A 1 203 ? -2.612 -6.994 19.122 1.00 77.19 203 ARG A O 1
ATOM 1661 N N . PHE A 1 204 ? -1.138 -6.053 17.713 1.00 77.19 204 PHE A N 1
ATOM 1662 C CA . PHE A 1 204 ? -1.937 -6.280 16.504 1.00 77.19 204 PHE A CA 1
ATOM 1663 C C . PHE A 1 204 ? -1.746 -7.672 15.903 1.00 77.19 204 PHE A C 1
ATOM 1665 O O . PHE A 1 204 ? -2.665 -8.216 15.302 1.00 77.19 204 PHE A O 1
ATOM 1672 N N . SER A 1 205 ? -0.557 -8.245 16.063 1.00 83.19 205 SER A N 1
ATOM 1673 C CA . SER A 1 205 ? -0.187 -9.569 15.568 1.00 83.19 205 SER A CA 1
ATOM 1674 C C . SER A 1 205 ? 0.983 -10.096 16.408 1.00 83.19 205 SER A C 1
ATOM 1676 O O . SER A 1 205 ? 1.667 -9.293 17.048 1.00 83.19 205 SER A O 1
ATOM 1678 N N . PRO A 1 206 ? 1.232 -11.416 16.445 1.00 88.06 206 PRO A N 1
ATOM 1679 C CA . PRO A 1 206 ? 2.501 -11.949 16.926 1.00 88.06 206 PRO A CA 1
ATOM 1680 C C . PRO A 1 206 ? 3.685 -11.351 16.161 1.00 88.06 206 PRO A C 1
ATOM 1682 O O . PRO A 1 206 ? 3.555 -11.044 14.973 1.00 88.06 206 PRO A O 1
ATOM 1685 N N . ASP A 1 207 ? 4.822 -11.227 16.841 1.00 87.44 207 ASP A N 1
ATOM 1686 C CA . ASP A 1 207 ? 6.098 -10.850 16.233 1.00 87.44 207 ASP A CA 1
ATOM 1687 C C . ASP A 1 207 ? 6.506 -11.872 15.163 1.00 87.44 207 ASP A C 1
ATOM 1689 O O . ASP A 1 207 ? 6.263 -13.071 15.321 1.00 87.44 207 ASP A O 1
ATOM 1693 N N . ARG A 1 208 ? 7.112 -11.389 14.076 1.00 86.38 208 ARG A N 1
ATOM 1694 C CA . ARG A 1 208 ? 7.532 -12.199 12.920 1.00 86.38 208 ARG A CA 1
ATOM 1695 C C . ARG A 1 208 ? 8.905 -11.778 12.445 1.00 86.38 208 ARG A C 1
ATOM 1697 O O . ARG A 1 208 ? 9.273 -10.620 12.630 1.00 86.38 208 ARG A O 1
ATOM 1704 N N . THR A 1 209 ? 9.652 -12.669 11.813 1.00 87.00 209 THR A N 1
ATOM 1705 C CA . THR A 1 209 ? 10.859 -12.261 11.087 1.00 87.00 209 THR A CA 1
ATOM 1706 C C . THR A 1 209 ? 10.490 -11.529 9.802 1.00 87.00 209 THR A C 1
ATOM 1708 O O . THR A 1 209 ? 9.405 -11.718 9.255 1.00 87.00 209 THR A O 1
ATOM 1711 N N . VAL A 1 210 ? 11.395 -10.704 9.277 1.00 84.88 210 VAL A N 1
ATOM 1712 C CA . VAL A 1 210 ? 11.201 -10.069 7.965 1.00 84.88 210 VAL A CA 1
ATOM 1713 C C . VAL A 1 210 ? 11.021 -11.125 6.869 1.00 84.88 210 VAL A C 1
ATOM 1715 O O . VAL A 1 210 ? 10.155 -10.961 6.015 1.00 84.88 210 VAL A O 1
ATOM 1718 N N . SER A 1 211 ? 11.756 -12.241 6.933 1.00 84.69 211 SER A N 1
ATOM 1719 C CA . SER A 1 211 ? 11.632 -13.375 6.006 1.00 84.69 211 SER A CA 1
ATOM 1720 C C . SER A 1 211 ? 10.219 -13.956 5.946 1.00 84.69 211 SER A C 1
ATOM 1722 O O . SER A 1 211 ? 9.752 -14.259 4.852 1.00 84.69 211 SER A O 1
ATOM 1724 N N . GLU A 1 212 ? 9.512 -14.057 7.078 1.00 86.81 212 GLU A N 1
ATOM 1725 C CA . GLU A 1 212 ? 8.110 -14.502 7.127 1.00 86.81 212 GLU A CA 1
ATOM 1726 C C . GLU A 1 212 ? 7.157 -13.543 6.406 1.00 86.81 212 GLU A C 1
ATOM 1728 O O . GLU A 1 212 ? 6.063 -13.943 6.007 1.00 86.81 212 GLU A O 1
ATOM 1733 N N . LEU A 1 213 ? 7.556 -12.281 6.241 1.00 87.38 213 LEU A N 1
ATOM 1734 C CA . LEU A 1 213 ? 6.713 -11.255 5.653 1.00 87.38 213 LEU A CA 1
ATOM 1735 C C . LEU A 1 213 ? 6.926 -11.131 4.138 1.00 87.38 213 LEU A C 1
ATOM 1737 O O . LEU A 1 213 ? 6.007 -10.743 3.443 1.00 87.38 213 LEU A O 1
ATOM 1741 N N . MET A 1 214 ? 8.068 -11.523 3.573 1.00 87.00 214 MET A N 1
ATOM 1742 C CA . MET A 1 214 ? 8.447 -11.148 2.196 1.00 87.00 214 MET A CA 1
ATOM 1743 C C . MET A 1 214 ? 7.507 -11.589 1.055 1.00 87.00 214 MET A C 1
ATOM 1745 O O . MET A 1 214 ? 7.623 -11.046 -0.044 1.00 87.00 214 MET A O 1
ATOM 1749 N N . SER A 1 215 ? 6.602 -12.551 1.275 1.00 89.56 215 SER A N 1
ATOM 1750 C CA . SER A 1 215 ? 5.695 -13.069 0.240 1.00 89.56 215 SER A CA 1
ATOM 1751 C C . SER A 1 215 ? 4.223 -12.964 0.631 1.00 89.56 215 SER A C 1
ATOM 1753 O O . SER A 1 215 ? 3.773 -13.599 1.589 1.00 89.56 215 SER A O 1
ATOM 1755 N N . THR A 1 216 ? 3.443 -12.246 -0.184 1.00 90.25 216 THR A N 1
ATOM 1756 C CA . THR A 1 216 ? 1.979 -12.127 -0.049 1.00 90.25 216 THR A CA 1
ATOM 1757 C C . THR A 1 216 ? 1.248 -13.451 -0.281 1.00 90.25 216 THR A C 1
ATOM 1759 O O . THR A 1 216 ? 0.136 -13.638 0.213 1.00 90.25 216 THR A O 1
ATOM 1762 N N . GLU A 1 217 ? 1.870 -14.381 -1.003 1.00 89.56 217 GLU A N 1
ATOM 1763 C CA . GLU A 1 217 ? 1.310 -15.692 -1.344 1.00 89.56 217 GLU A CA 1
ATOM 1764 C C . GLU A 1 217 ? 1.724 -16.785 -0.352 1.00 89.56 217 GLU A C 1
ATOM 1766 O O . GLU A 1 217 ? 1.400 -17.954 -0.547 1.00 89.56 217 GLU A O 1
ATOM 1771 N N . SER A 1 218 ? 2.405 -16.423 0.736 1.00 89.25 218 SER A N 1
ATOM 1772 C CA . SER A 1 218 ? 2.614 -17.325 1.870 1.00 89.25 218 SER A CA 1
ATOM 1773 C C . SER A 1 218 ? 1.298 -17.646 2.589 1.00 89.25 218 SER A C 1
ATOM 1775 O O . SER A 1 218 ? 0.321 -16.899 2.493 1.00 89.25 218 SER A O 1
ATOM 1777 N N . ASP A 1 219 ? 1.280 -18.719 3.380 1.00 88.56 219 ASP A N 1
ATOM 1778 C CA . ASP A 1 219 ? 0.151 -19.058 4.262 1.00 88.56 219 ASP A CA 1
ATOM 1779 C C . ASP A 1 219 ? -0.227 -17.929 5.243 1.00 88.56 219 ASP A C 1
ATOM 1781 O O . ASP A 1 219 ? -1.370 -17.868 5.696 1.00 88.56 219 ASP A O 1
ATOM 1785 N N . LEU A 1 220 ? 0.707 -17.025 5.570 1.00 87.69 220 LEU A N 1
ATOM 1786 C CA . LEU A 1 220 ? 0.463 -15.917 6.495 1.00 87.69 220 LEU A CA 1
ATOM 1787 C C . LEU A 1 220 ? -0.507 -14.879 5.915 1.00 87.69 220 LEU A C 1
ATOM 1789 O O . LEU A 1 220 ? -1.408 -14.418 6.616 1.00 87.69 220 LEU A O 1
ATOM 1793 N N . PHE A 1 221 ? -0.312 -14.493 4.653 1.00 89.50 221 PHE A N 1
ATOM 1794 C CA . PHE A 1 221 ? -1.103 -13.442 4.008 1.00 89.50 221 PHE A CA 1
ATOM 1795 C C . PHE A 1 221 ? -2.142 -13.987 3.035 1.00 89.50 221 PHE A C 1
ATOM 1797 O O . PHE A 1 221 ? -3.235 -13.429 2.942 1.00 89.50 221 PHE A O 1
ATOM 1804 N N . CYS A 1 222 ? -1.797 -15.054 2.313 1.00 88.94 222 CYS A N 1
ATOM 1805 C CA . CYS A 1 222 ? -2.632 -15.730 1.331 1.00 88.94 222 CYS A CA 1
ATOM 1806 C C . CYS A 1 222 ? -3.398 -14.761 0.400 1.00 88.94 222 CYS A C 1
ATOM 1808 O O . CYS A 1 222 ? -4.633 -14.772 0.295 1.00 88.94 222 CYS A O 1
ATOM 1810 N N . CYS A 1 223 ? -2.666 -13.875 -0.276 1.00 91.62 223 CYS A N 1
ATOM 1811 C CA . CYS A 1 223 ? -3.240 -12.900 -1.198 1.00 91.62 223 CYS A CA 1
ATOM 1812 C C . CYS A 1 223 ? -2.324 -12.579 -2.388 1.00 91.62 223 CYS A C 1
ATOM 1814 O O . CYS A 1 223 ? -1.102 -12.688 -2.307 1.00 91.62 223 CYS A O 1
ATOM 1816 N N . THR A 1 224 ? -2.939 -12.170 -3.496 1.00 92.75 224 THR A N 1
ATOM 1817 C CA . THR A 1 224 ? -2.281 -11.769 -4.750 1.00 92.75 224 THR A CA 1
ATOM 1818 C C . THR A 1 224 ? -2.988 -10.546 -5.356 1.00 92.75 224 THR A C 1
ATOM 1820 O O . THR A 1 224 ? -3.979 -10.075 -4.785 1.00 92.75 224 THR A O 1
ATOM 1823 N N . TYR A 1 225 ? -2.489 -10.010 -6.472 1.00 91.38 225 TYR A N 1
ATOM 1824 C CA . TYR A 1 225 ? -2.902 -8.726 -7.067 1.00 91.38 225 TYR A CA 1
ATOM 1825 C C . TYR A 1 225 ? -3.432 -8.818 -8.500 1.00 91.38 225 TYR A C 1
ATOM 1827 O O . TYR A 1 225 ? -3.004 -9.717 -9.251 1.00 91.38 225 TYR A O 1
#

Sequence (225 aa):
MYANLFFMGVIFSGKARDRGTVSATPDNNLQLTVCKNPSLRQEWRTLSIPQRQDYISAVQCLQSRPSILGLNHTLHDEFTNSAKKEPHCLSRGFLYGDVLKKRFGARVHPDALEAILQEADYEAFNLKLEAWPRDAVPHGVNGDFSRETTPNDPLFSLHHASLDRVWWQWQQRDPERRLWQSGSSHLQESLVYSLDDVFHFKRFSPDRTVSELMSTESDLFCCTY

InterPro domains:
  IPR002227 Tyrosinase copper-binding domain [PF00264] (73-173)
  IPR008922 Di-copper centre-containing domain superfamily [G3DSA:1.10.1280.10] (72-225)
  IPR008922 Di-copper centre-containing domain superfamily [SSF48056] (23-225)
  IPR050316 Tyrosinase and Hemocyanin [PTHR11474] (135-217)